Protein AF-A0A7C4FQ67-F1 (afdb_monomer_lite)

Structure (mmCIF, N/CA/C/O backbone):
data_AF-A0A7C4FQ67-F1
#
_entry.id   AF-A0A7C4FQ67-F1
#
loop_
_atom_site.group_PDB
_atom_site.id
_atom_site.type_symbol
_atom_site.label_atom_id
_atom_site.label_alt_id
_atom_site.label_comp_id
_atom_site.label_asym_id
_atom_site.label_entity_id
_atom_site.label_seq_id
_atom_site.pdbx_PDB_ins_code
_atom_site.Cartn_x
_atom_site.Cartn_y
_atom_site.Cartn_z
_atom_site.occupancy
_atom_site.B_iso_or_equiv
_atom_site.auth_seq_id
_atom_site.auth_comp_id
_atom_site.auth_asym_id
_atom_site.auth_atom_id
_atom_site.pdbx_PDB_model_num
ATOM 1 N N . MET A 1 1 ? 82.377 -38.956 -193.033 1.00 44.94 1 MET A N 1
ATOM 2 C CA . MET A 1 1 ? 81.274 -37.971 -193.013 1.00 44.94 1 MET A CA 1
ATOM 3 C C . MET A 1 1 ? 80.685 -37.871 -191.612 1.00 44.94 1 MET A C 1
ATOM 5 O O . MET A 1 1 ? 80.239 -38.882 -191.094 1.00 44.94 1 MET A O 1
ATOM 9 N N . SER A 1 2 ? 80.612 -36.741 -190.919 1.00 46.12 2 SER A N 1
ATOM 10 C CA . SER A 1 2 ? 81.275 -35.425 -190.996 1.00 46.12 2 SER A CA 1
ATOM 11 C C . SER A 1 2 ? 80.652 -34.632 -189.833 1.00 46.12 2 SER A C 1
ATOM 13 O O . SER A 1 2 ? 79.447 -34.400 -189.836 1.00 46.12 2 SER A O 1
ATOM 15 N N . MET A 1 3 ? 81.444 -34.315 -188.802 1.00 52.44 3 MET A N 1
ATOM 16 C CA . MET A 1 3 ? 81.126 -33.517 -187.593 1.00 52.44 3 MET A CA 1
ATOM 17 C C . MET A 1 3 ? 79.932 -33.903 -186.687 1.00 52.44 3 MET A C 1
ATOM 19 O O . MET A 1 3 ? 80.044 -33.723 -185.477 1.00 52.44 3 MET A O 1
ATOM 23 N N . LYS A 1 4 ? 78.845 -34.524 -187.166 1.00 60.25 4 LYS A N 1
ATOM 24 C CA . LYS A 1 4 ? 77.683 -34.896 -186.323 1.00 60.25 4 LYS A CA 1
ATOM 25 C C . LYS A 1 4 ? 77.998 -35.928 -185.222 1.00 60.25 4 LYS A C 1
ATOM 27 O O . LYS A 1 4 ? 77.275 -36.003 -184.237 1.00 60.25 4 LYS A O 1
ATOM 32 N N . LYS A 1 5 ? 79.097 -36.685 -185.349 1.00 57.50 5 LYS A N 1
ATOM 33 C CA . LYS A 1 5 ? 79.568 -37.629 -184.314 1.00 57.50 5 LYS A CA 1
ATOM 34 C C . LYS A 1 5 ? 80.323 -36.955 -183.155 1.00 57.50 5 LYS A C 1
ATOM 36 O O . LYS A 1 5 ? 80.340 -37.515 -182.067 1.00 57.50 5 LYS A O 1
ATOM 41 N N . ALA A 1 6 ? 80.897 -35.763 -183.348 1.00 59.69 6 ALA A N 1
ATOM 42 C CA . ALA A 1 6 ? 81.635 -35.062 -182.289 1.00 59.69 6 ALA A CA 1
ATOM 43 C C . ALA A 1 6 ? 80.704 -34.528 -181.185 1.00 59.69 6 ALA A C 1
ATOM 45 O O . ALA A 1 6 ? 81.005 -34.663 -180.004 1.00 59.69 6 ALA A O 1
ATOM 46 N N . VAL A 1 7 ? 79.535 -33.998 -181.562 1.00 64.75 7 VAL A N 1
ATOM 47 C CA . VAL A 1 7 ? 78.554 -33.432 -180.615 1.00 64.75 7 VAL A CA 1
ATOM 48 C C . VAL A 1 7 ? 78.002 -34.498 -179.657 1.00 64.75 7 VAL A C 1
ATOM 50 O O . VAL A 1 7 ? 77.835 -34.235 -178.471 1.00 64.75 7 VAL A O 1
ATOM 53 N N . ILE A 1 8 ? 77.786 -35.727 -180.138 1.00 64.38 8 ILE A N 1
ATOM 54 C CA . ILE A 1 8 ? 77.267 -36.834 -179.314 1.00 64.38 8 ILE A CA 1
ATOM 55 C C . ILE A 1 8 ? 78.325 -37.332 -178.313 1.00 64.38 8 ILE A C 1
ATOM 57 O O . ILE A 1 8 ? 77.994 -37.609 -177.163 1.00 64.38 8 ILE A O 1
ATOM 61 N N . VAL A 1 9 ? 79.606 -37.378 -178.703 1.00 66.94 9 VAL A N 1
ATOM 62 C CA . VAL A 1 9 ? 80.709 -37.740 -177.788 1.00 66.94 9 VAL A CA 1
ATOM 63 C C . VAL A 1 9 ? 80.877 -36.700 -176.671 1.00 66.94 9 VAL A C 1
ATOM 65 O O . VAL A 1 9 ? 81.091 -37.074 -175.520 1.00 66.94 9 VAL A O 1
ATOM 68 N N . ILE A 1 10 ? 80.702 -35.409 -176.977 1.00 65.44 10 ILE A N 1
ATOM 69 C CA . ILE A 1 10 ? 80.756 -34.324 -175.981 1.00 65.44 10 ILE A CA 1
ATOM 70 C C . ILE A 1 10 ? 79.616 -34.447 -174.952 1.00 65.44 10 ILE A C 1
ATOM 72 O O . ILE A 1 10 ? 79.850 -34.280 -173.757 1.00 65.44 10 ILE A O 1
ATOM 76 N N . ILE A 1 11 ? 78.401 -34.809 -175.382 1.00 67.94 11 ILE A N 1
ATOM 77 C CA . ILE A 1 11 ? 77.252 -34.995 -174.476 1.00 67.94 11 ILE A CA 1
ATOM 78 C C . ILE A 1 11 ? 77.419 -36.244 -173.590 1.00 67.94 11 ILE A C 1
ATOM 80 O O . ILE A 1 11 ? 77.058 -36.215 -172.416 1.00 67.94 11 ILE A O 1
ATOM 84 N N . ILE A 1 12 ? 78.025 -37.322 -174.098 1.00 65.12 12 ILE A N 1
ATOM 85 C CA . ILE A 1 12 ? 78.302 -38.525 -173.292 1.00 65.12 12 ILE A CA 1
ATOM 86 C C . ILE A 1 12 ? 79.408 -38.257 -172.254 1.00 65.12 12 ILE A C 1
ATOM 88 O O . ILE A 1 12 ? 79.276 -38.677 -171.103 1.00 65.12 12 ILE A O 1
ATOM 92 N N . LEU A 1 13 ? 80.448 -37.487 -172.602 1.00 65.38 13 LEU A N 1
ATOM 93 C CA . LEU A 1 13 ? 81.460 -37.034 -171.635 1.00 65.38 13 LEU A CA 1
ATOM 94 C C . LEU A 1 13 ? 80.860 -36.142 -170.533 1.00 65.38 13 LEU A C 1
ATOM 96 O O . LEU A 1 13 ? 81.233 -36.285 -169.368 1.00 65.38 13 LEU A O 1
ATOM 100 N N . ALA A 1 14 ? 79.884 -35.289 -170.865 1.00 65.19 14 ALA A N 1
ATOM 101 C CA . ALA A 1 14 ? 79.174 -34.471 -169.880 1.00 65.19 14 ALA A CA 1
ATOM 102 C C . ALA A 1 14 ? 78.379 -35.310 -168.856 1.00 65.19 14 ALA A C 1
ATOM 104 O O . ALA A 1 14 ? 78.294 -34.934 -167.688 1.00 65.19 14 ALA A O 1
ATOM 105 N N . ILE A 1 15 ? 77.842 -36.468 -169.256 1.00 66.25 15 ILE A N 1
ATOM 106 C CA . ILE A 1 15 ? 77.056 -37.345 -168.370 1.00 66.25 15 ILE A CA 1
ATOM 107 C C . ILE A 1 15 ? 77.960 -38.206 -167.467 1.00 66.25 15 ILE A C 1
ATOM 109 O O . ILE A 1 15 ? 77.641 -38.405 -166.295 1.00 66.25 15 ILE A O 1
ATOM 113 N N . VAL A 1 16 ? 79.125 -38.655 -167.952 1.00 64.81 16 VAL A N 1
ATOM 114 C CA . VAL A 1 16 ? 80.094 -39.407 -167.125 1.00 64.81 16 VAL A CA 1
ATOM 115 C C . VAL A 1 16 ? 80.781 -38.504 -166.088 1.00 64.81 16 VAL A C 1
ATOM 117 O O . VAL A 1 16 ? 80.985 -38.929 -164.949 1.00 64.81 16 VAL A O 1
ATOM 120 N N . GLY A 1 17 ? 81.057 -37.236 -166.421 1.00 58.22 17 GLY A N 1
ATOM 121 C CA . GLY A 1 17 ? 81.595 -36.258 -165.462 1.00 58.22 17 GLY A CA 1
ATOM 122 C C . GLY A 1 17 ? 80.673 -36.008 -164.259 1.00 58.22 17 GLY A C 1
ATOM 123 O O . GLY A 1 17 ? 81.141 -35.918 -163.122 1.00 58.22 17 GLY A O 1
ATOM 124 N N . ILE A 1 18 ? 79.354 -35.989 -164.485 1.00 65.50 18 ILE A N 1
ATOM 125 C CA . ILE A 1 18 ? 78.338 -35.824 -163.429 1.00 65.50 18 ILE A CA 1
ATOM 126 C C . ILE A 1 18 ? 78.305 -37.027 -162.468 1.00 65.50 18 ILE A C 1
ATOM 128 O O . ILE A 1 18 ? 77.992 -36.861 -161.288 1.00 65.50 18 ILE A O 1
ATOM 132 N N . PHE A 1 19 ? 78.672 -38.229 -162.926 1.00 57.81 19 PHE A N 1
ATOM 133 C CA . PHE A 1 19 ? 78.671 -39.425 -162.079 1.00 57.81 19 PHE A CA 1
ATOM 134 C C . PHE A 1 19 ? 79.883 -39.488 -161.132 1.00 57.81 19 PHE A C 1
ATOM 136 O O . PHE A 1 19 ? 79.740 -39.887 -159.978 1.00 57.81 19 PHE A O 1
ATOM 143 N N . ILE A 1 20 ? 81.057 -39.017 -161.572 1.00 55.62 20 ILE A N 1
ATOM 144 C CA . ILE A 1 20 ? 82.273 -38.963 -160.734 1.00 55.62 20 ILE A CA 1
ATOM 145 C C . ILE A 1 20 ? 82.151 -37.881 -159.643 1.00 55.62 20 ILE A C 1
ATOM 147 O O . ILE A 1 20 ? 82.569 -38.099 -158.504 1.00 55.62 20 ILE A O 1
ATOM 151 N N . TRP A 1 21 ? 81.490 -36.754 -159.936 1.00 51.38 21 TRP A N 1
ATOM 152 C CA . TRP A 1 21 ? 81.221 -35.705 -158.940 1.00 51.38 21 TRP A CA 1
ATOM 153 C C . TRP A 1 21 ? 80.338 -36.186 -157.771 1.00 51.38 21 TRP A C 1
ATOM 155 O O . TRP A 1 21 ? 80.467 -35.696 -156.651 1.00 51.38 21 TRP A O 1
ATOM 165 N N . ARG A 1 22 ? 79.481 -37.191 -157.999 1.00 53.44 22 ARG A N 1
ATOM 166 C CA . ARG A 1 22 ? 78.498 -37.702 -157.024 1.00 53.44 22 ARG A CA 1
ATOM 167 C C . ARG A 1 22 ? 79.054 -38.688 -155.985 1.00 53.44 22 ARG A C 1
ATOM 169 O O . ARG A 1 22 ? 78.303 -39.063 -155.090 1.00 53.44 22 ARG A O 1
ATOM 176 N N . VAL A 1 23 ? 80.323 -39.103 -156.089 1.00 53.66 23 VAL A N 1
ATOM 177 C CA . VAL A 1 23 ? 80.948 -40.107 -155.192 1.00 53.66 23 VAL A CA 1
ATOM 178 C C . VAL A 1 23 ? 82.283 -39.626 -154.583 1.00 53.66 23 VAL A C 1
ATOM 180 O O . VAL A 1 23 ? 82.747 -40.192 -153.598 1.00 53.66 23 VAL A O 1
ATOM 183 N N . GLY A 1 24 ? 82.894 -38.561 -155.124 1.00 38.19 24 GLY A N 1
ATOM 184 C CA . GLY A 1 24 ? 84.236 -38.088 -154.738 1.00 38.19 24 GLY A CA 1
ATOM 185 C C . GLY A 1 24 ? 84.321 -36.879 -153.793 1.00 38.19 24 GLY A C 1
ATOM 186 O O . GLY A 1 24 ? 85.431 -36.449 -153.500 1.00 38.19 24 GLY A O 1
ATOM 187 N N . VAL A 1 25 ? 83.198 -36.315 -153.331 1.00 49.12 25 VAL A N 1
ATOM 188 C CA . VAL A 1 25 ? 83.167 -35.234 -152.320 1.00 49.12 25 VAL A CA 1
ATOM 189 C C . VAL A 1 25 ? 82.903 -35.885 -150.955 1.00 49.12 25 VAL A C 1
ATOM 191 O O . VAL A 1 25 ? 81.758 -36.145 -150.602 1.00 49.12 25 VAL A O 1
ATOM 194 N N . ALA A 1 26 ? 83.914 -36.392 -150.244 1.00 46.00 26 ALA A N 1
ATOM 195 C CA . ALA A 1 26 ? 84.976 -35.643 -149.557 1.00 46.00 26 ALA A CA 1
ATOM 196 C C . ALA A 1 26 ? 84.385 -34.585 -148.597 1.00 46.00 26 ALA A C 1
ATOM 198 O O . ALA A 1 26 ? 83.824 -33.595 -149.044 1.00 46.00 26 ALA A O 1
ATOM 199 N N . VAL A 1 27 ? 84.456 -34.698 -147.265 1.00 42.09 27 VAL A N 1
ATOM 200 C CA . VAL A 1 27 ? 85.458 -35.387 -146.428 1.00 42.09 27 VAL A CA 1
ATOM 201 C C . VAL A 1 27 ? 86.872 -35.081 -146.923 1.00 42.09 27 VAL A C 1
ATOM 203 O O . VAL A 1 27 ? 87.437 -35.847 -147.696 1.00 42.09 27 VAL A O 1
ATOM 206 N N . LYS A 1 28 ? 87.440 -33.982 -146.398 1.00 37.06 28 LYS A N 1
ATOM 207 C CA . LYS A 1 28 ? 88.846 -33.539 -146.534 1.00 37.06 28 LYS A CA 1
ATOM 208 C C . LYS A 1 28 ? 89.151 -32.517 -147.645 1.00 37.06 28 LYS A C 1
ATOM 210 O O . LYS A 1 28 ? 89.976 -32.762 -148.518 1.00 37.06 28 LYS A O 1
ATOM 215 N N . SER A 1 29 ? 88.643 -31.296 -147.475 1.00 31.12 29 SER A N 1
ATOM 216 C CA . SER A 1 29 ? 89.447 -30.091 -147.731 1.00 31.12 29 SER A CA 1
ATOM 217 C C . SER A 1 29 ? 90.139 -29.676 -146.422 1.00 31.12 29 SER A C 1
ATOM 219 O O . SER A 1 29 ? 89.526 -29.061 -145.551 1.00 31.12 29 SER A O 1
ATOM 221 N N . ARG A 1 30 ? 91.405 -30.074 -146.257 1.00 34.09 30 ARG A N 1
ATOM 222 C CA . ARG A 1 30 ? 92.310 -29.645 -145.174 1.00 34.09 30 ARG A CA 1
ATOM 223 C C . ARG A 1 30 ? 93.427 -28.823 -145.817 1.00 34.09 30 ARG A C 1
ATOM 225 O O . ARG A 1 30 ? 93.897 -29.264 -146.863 1.00 34.09 30 ARG A O 1
ATOM 232 N N . ALA A 1 31 ? 93.881 -27.762 -145.138 1.00 30.95 31 ALA A N 1
ATOM 233 C CA . ALA A 1 31 ? 94.985 -26.869 -145.535 1.00 30.95 31 ALA A CA 1
ATOM 234 C C . ALA A 1 31 ? 94.684 -25.991 -146.779 1.00 30.95 31 ALA A C 1
ATOM 236 O O . ALA A 1 31 ? 93.987 -26.436 -147.683 1.00 30.95 31 ALA A O 1
ATOM 237 N N . GLU A 1 32 ? 95.168 -24.752 -146.943 1.00 30.09 32 GLU A N 1
ATOM 238 C CA . GLU A 1 32 ? 95.788 -23.725 -146.066 1.00 30.09 32 GLU A CA 1
ATOM 239 C C . GLU A 1 32 ? 95.844 -22.406 -146.893 1.00 30.09 32 GLU A C 1
ATOM 241 O O . GLU A 1 32 ? 95.701 -22.469 -148.112 1.00 30.09 32 GLU A O 1
ATOM 246 N N . ALA A 1 33 ? 96.012 -21.174 -146.393 1.00 30.16 33 ALA A N 1
ATOM 247 C CA . ALA A 1 33 ? 96.208 -20.576 -145.059 1.00 30.16 33 ALA A CA 1
ATOM 248 C C . ALA A 1 33 ? 95.632 -19.121 -145.102 1.00 30.16 33 ALA A C 1
ATOM 250 O O . ALA A 1 33 ? 95.275 -18.652 -146.178 1.00 30.16 33 ALA A O 1
ATOM 251 N N . GLY A 1 34 ? 95.533 -18.309 -144.040 1.00 27.58 34 GLY A N 1
ATOM 252 C CA . GLY A 1 34 ? 95.907 -18.456 -142.627 1.00 27.58 34 GLY A CA 1
ATOM 253 C C . GLY A 1 34 ? 95.876 -17.098 -141.891 1.00 27.58 34 GLY A C 1
ATOM 254 O O . GLY A 1 34 ? 95.376 -16.119 -142.441 1.00 27.58 34 GLY A O 1
ATOM 255 N N . LYS A 1 35 ? 96.504 -17.052 -140.700 1.00 32.00 35 LYS A N 1
ATOM 256 C CA . LYS A 1 35 ? 96.543 -15.964 -139.685 1.00 32.00 35 LYS A CA 1
ATOM 257 C C . LYS A 1 35 ? 95.290 -15.927 -138.783 1.00 32.00 35 LYS A C 1
ATOM 259 O O . LYS A 1 35 ? 94.249 -15.447 -139.206 1.00 32.00 35 LYS A O 1
ATOM 264 N N . THR A 1 36 ? 95.293 -16.630 -137.639 1.00 28.53 36 THR A N 1
ATOM 265 C CA . THR A 1 36 ? 95.899 -16.232 -136.330 1.00 28.53 36 THR A CA 1
ATOM 266 C C . THR A 1 36 ? 95.090 -15.073 -135.722 1.00 28.53 36 THR A C 1
ATOM 268 O O . THR A 1 36 ? 94.993 -14.029 -136.355 1.00 28.53 36 THR A O 1
ATOM 271 N N . THR A 1 37 ? 94.396 -15.242 -134.587 1.00 35.53 37 THR A N 1
ATOM 272 C CA . THR A 1 37 ? 94.984 -15.482 -133.247 1.00 35.53 37 THR A CA 1
ATOM 273 C C . THR A 1 37 ? 94.157 -16.414 -132.336 1.00 35.53 37 THR A C 1
ATOM 275 O O . THR A 1 37 ? 92.948 -16.258 -132.229 1.00 35.53 37 THR A O 1
ATOM 278 N N . GLU A 1 38 ? 94.869 -17.347 -131.692 1.00 42.78 38 GLU A N 1
ATOM 279 C CA . GLU A 1 38 ? 94.597 -18.135 -130.465 1.00 42.78 38 GLU A CA 1
ATOM 280 C C . GLU A 1 38 ? 93.154 -18.320 -129.940 1.00 42.78 38 GLU A C 1
ATOM 282 O O . GLU A 1 38 ? 92.577 -17.446 -129.295 1.00 42.78 38 GLU A O 1
ATOM 287 N N . GLU A 1 39 ? 92.659 -19.561 -130.034 1.00 44.19 39 GLU A N 1
ATOM 288 C CA . GLU A 1 39 ? 91.708 -20.106 -129.057 1.00 44.19 39 GLU A CA 1
ATOM 289 C C . GLU A 1 39 ? 92.454 -20.403 -127.746 1.00 44.19 39 GLU A C 1
ATOM 291 O O . GLU A 1 39 ? 93.332 -21.267 -127.696 1.00 44.19 39 GLU A O 1
ATOM 296 N N . ALA A 1 40 ? 92.116 -19.686 -126.674 1.00 40.69 40 ALA A N 1
ATOM 297 C CA . ALA A 1 40 ? 92.704 -19.923 -125.362 1.00 40.69 40 ALA A CA 1
ATOM 298 C C . ALA A 1 40 ? 92.145 -21.209 -124.729 1.00 40.69 40 ALA A C 1
ATOM 300 O O . ALA A 1 40 ? 90.936 -21.346 -124.530 1.00 40.69 40 ALA A O 1
ATOM 301 N N . LEU A 1 41 ? 93.040 -22.116 -124.324 1.00 52.47 41 LEU A N 1
ATOM 302 C CA . LEU A 1 41 ? 92.719 -23.140 -123.331 1.00 52.47 41 LEU A CA 1
ATOM 303 C C . LEU A 1 41 ? 92.264 -22.426 -122.053 1.00 52.47 41 LEU A C 1
ATOM 305 O O . LEU A 1 41 ? 93.069 -21.754 -121.407 1.00 52.47 41 LEU A O 1
ATOM 309 N N . ILE A 1 42 ? 90.990 -22.565 -121.681 1.00 54.62 42 ILE A N 1
ATOM 310 C CA . ILE A 1 42 ? 90.508 -22.047 -120.399 1.00 54.62 42 ILE A CA 1
ATOM 311 C C . ILE A 1 42 ? 91.121 -22.927 -119.308 1.00 54.62 42 ILE A C 1
ATOM 313 O O . ILE A 1 42 ? 90.666 -24.046 -119.071 1.00 54.62 42 ILE A O 1
ATOM 317 N N . ALA A 1 43 ? 92.190 -22.433 -118.685 1.00 55.50 43 ALA A N 1
ATOM 318 C CA . ALA A 1 43 ? 92.798 -23.073 -117.532 1.00 55.50 43 ALA A CA 1
ATOM 319 C C . ALA A 1 43 ? 91.762 -23.140 -116.404 1.00 55.50 43 ALA A C 1
ATOM 321 O O . ALA A 1 43 ? 91.218 -22.118 -115.986 1.00 55.50 43 ALA A O 1
ATOM 322 N N . VAL A 1 44 ? 91.469 -24.354 -115.942 1.00 63.88 44 VAL A N 1
ATOM 323 C CA . VAL A 1 44 ? 90.553 -24.589 -114.827 1.00 63.88 44 VAL A CA 1
ATOM 324 C C . VAL A 1 44 ? 91.410 -24.882 -113.605 1.00 63.88 44 VAL A C 1
ATOM 326 O O . VAL A 1 44 ? 92.039 -25.940 -113.544 1.00 63.88 44 VAL A O 1
ATOM 329 N N . ASP A 1 45 ? 91.462 -23.946 -112.657 1.00 59.72 45 ASP A N 1
ATOM 330 C CA . ASP A 1 45 ? 92.127 -24.182 -111.376 1.00 59.72 45 ASP A CA 1
ATOM 331 C C . ASP A 1 45 ? 91.421 -25.332 -110.647 1.00 59.72 45 ASP A C 1
ATOM 333 O O . ASP A 1 45 ? 90.245 -25.248 -110.285 1.00 59.72 45 ASP A O 1
ATOM 337 N N . VAL A 1 46 ? 92.148 -26.434 -110.465 1.00 71.94 46 VAL A N 1
ATOM 338 C CA . VAL A 1 46 ? 91.686 -27.621 -109.744 1.00 71.94 46 VAL A CA 1
ATOM 339 C C . VAL A 1 46 ? 92.368 -27.683 -108.386 1.00 71.94 46 VAL A C 1
ATOM 341 O O . VAL A 1 46 ? 93.561 -27.957 -108.280 1.00 71.94 46 VAL A O 1
ATOM 344 N N . GLU A 1 47 ? 91.594 -27.450 -107.329 1.00 75.56 47 GLU A N 1
ATOM 345 C CA . GLU A 1 47 ? 92.083 -27.497 -105.953 1.00 75.56 47 GLU A CA 1
ATOM 346 C C . GLU A 1 47 ? 91.646 -28.802 -105.266 1.00 75.56 47 GLU A C 1
ATOM 348 O O . GLU A 1 47 ? 90.471 -29.177 -105.266 1.00 75.56 47 GLU A O 1
ATOM 353 N N . THR A 1 48 ? 92.602 -29.541 -104.698 1.00 74.12 48 THR A N 1
ATOM 354 C CA . THR A 1 48 ? 92.344 -30.859 -104.105 1.00 74.12 48 THR A CA 1
ATOM 355 C C . THR A 1 48 ? 91.654 -30.719 -102.749 1.00 74.12 48 THR A C 1
ATOM 357 O O . THR A 1 48 ? 92.264 -30.278 -101.772 1.00 74.12 48 THR A O 1
ATOM 360 N N . ALA A 1 49 ? 90.385 -31.128 -102.671 1.00 77.12 49 ALA A N 1
ATOM 361 C CA . ALA A 1 49 ? 89.580 -31.024 -101.456 1.00 77.12 49 ALA A CA 1
ATOM 362 C C . ALA A 1 49 ? 90.236 -31.731 -100.253 1.00 77.12 49 ALA A C 1
ATOM 364 O O . ALA A 1 49 ? 90.572 -32.916 -100.307 1.00 77.12 49 ALA A O 1
ATOM 365 N N . LYS A 1 50 ? 90.381 -31.003 -99.140 1.00 76.94 50 LYS A N 1
ATOM 366 C CA . LYS A 1 50 ? 90.877 -31.528 -97.860 1.00 76.94 50 LYS A CA 1
ATOM 367 C C . LYS A 1 50 ? 89.703 -31.805 -96.927 1.00 76.94 50 LYS A C 1
ATOM 369 O O . LYS A 1 50 ? 88.813 -30.971 -96.789 1.00 76.94 50 LYS A O 1
ATOM 374 N N . LEU A 1 51 ? 89.725 -32.955 -96.253 1.00 76.31 51 LEU A N 1
ATOM 375 C CA . LEU A 1 51 ? 88.769 -33.266 -95.188 1.00 76.31 51 LEU A CA 1
ATOM 376 C C . LEU A 1 51 ? 88.964 -32.286 -94.023 1.00 76.31 51 LEU A C 1
ATOM 378 O O . LEU A 1 51 ? 89.989 -32.315 -93.346 1.00 76.31 51 LEU A O 1
ATOM 382 N N . GLY A 1 52 ? 87.970 -31.430 -93.800 1.00 77.25 52 GLY A N 1
ATOM 383 C CA . GLY A 1 52 ? 87.876 -30.530 -92.655 1.00 77.25 52 GLY A CA 1
ATOM 384 C C . GLY A 1 52 ? 86.485 -30.616 -92.034 1.00 77.25 52 GLY A C 1
ATOM 385 O O . GLY A 1 52 ? 85.497 -30.813 -92.741 1.00 77.25 52 GLY A O 1
ATOM 386 N N . THR A 1 53 ? 86.400 -30.496 -90.711 1.00 71.88 53 THR A N 1
ATOM 387 C CA . THR A 1 53 ? 85.122 -30.564 -89.992 1.00 71.88 53 THR A CA 1
ATOM 388 C C . THR A 1 53 ? 84.284 -29.322 -90.281 1.00 71.88 53 THR A C 1
ATOM 390 O O . THR A 1 53 ? 84.655 -28.213 -89.901 1.00 71.88 53 THR A O 1
ATOM 393 N N . ILE A 1 54 ? 83.135 -29.511 -90.930 1.00 74.62 54 ILE A N 1
ATOM 394 C CA . ILE A 1 54 ? 82.174 -28.441 -91.209 1.00 74.62 54 ILE A CA 1
ATOM 395 C C . ILE A 1 54 ? 81.268 -28.270 -89.983 1.00 74.62 54 ILE A C 1
ATOM 397 O O . ILE A 1 54 ? 80.363 -29.072 -89.751 1.00 74.62 54 ILE A O 1
ATOM 401 N N . GLU A 1 55 ? 81.496 -27.222 -89.189 1.00 68.62 55 GLU A N 1
ATOM 402 C CA . GLU A 1 55 ? 80.568 -26.835 -88.120 1.00 68.62 55 GLU A CA 1
ATOM 403 C C . GLU A 1 55 ? 79.333 -26.132 -88.702 1.00 68.62 55 GLU A C 1
ATOM 405 O O . GLU A 1 55 ? 79.349 -24.931 -88.977 1.00 68.62 55 GLU A O 1
ATOM 410 N N . ASN A 1 56 ? 78.227 -26.868 -88.835 1.00 67.44 56 ASN A N 1
ATOM 411 C CA . ASN A 1 56 ? 76.920 -26.294 -89.162 1.00 67.44 56 ASN A CA 1
ATOM 412 C C . ASN A 1 56 ? 76.369 -25.478 -87.979 1.00 67.44 56 ASN A C 1
ATOM 414 O O . ASN A 1 56 ? 75.590 -25.972 -87.163 1.00 67.44 56 ASN A O 1
ATOM 418 N N . LYS A 1 57 ? 76.755 -24.202 -87.898 1.00 74.00 57 LYS A N 1
ATOM 419 C CA . LYS A 1 57 ? 76.161 -23.228 -86.974 1.00 74.00 57 LYS A CA 1
ATOM 420 C C . LYS A 1 57 ? 74.836 -22.725 -87.539 1.00 74.00 57 LYS A C 1
ATOM 422 O O . LYS A 1 57 ? 74.809 -21.830 -88.379 1.00 74.00 57 LYS A O 1
ATOM 427 N N . LEU A 1 58 ? 73.731 -23.307 -87.071 1.00 75.38 58 LEU A N 1
ATOM 428 C CA . LEU A 1 58 ? 72.392 -22.799 -87.360 1.00 75.38 58 LEU A CA 1
ATOM 429 C C . LEU A 1 58 ? 72.127 -21.553 -86.505 1.00 75.38 58 LEU A C 1
ATOM 431 O O . LEU A 1 58 ? 71.794 -21.650 -85.325 1.00 75.38 58 LEU A O 1
ATOM 435 N N . SER A 1 59 ? 72.268 -20.379 -87.115 1.00 77.00 59 SER A N 1
ATOM 436 C CA . SER A 1 59 ? 71.817 -19.117 -86.530 1.00 77.00 59 SER A CA 1
ATOM 437 C C . SER A 1 59 ? 70.302 -18.994 -86.679 1.00 77.00 59 SER A C 1
ATOM 439 O O . SER A 1 59 ? 69.797 -18.826 -87.788 1.00 77.00 59 SER A O 1
ATOM 441 N N . PHE A 1 60 ? 69.579 -19.044 -85.562 1.00 79.56 60 PHE A N 1
ATOM 442 C CA . PHE A 1 60 ? 68.145 -18.760 -85.519 1.00 79.56 60 PHE A CA 1
ATOM 443 C C . PHE A 1 60 ? 67.906 -17.320 -85.067 1.00 79.56 60 PHE A C 1
ATOM 445 O O . PHE A 1 60 ? 68.508 -16.859 -84.098 1.00 79.56 60 PHE A O 1
ATOM 452 N N . VAL A 1 61 ? 66.993 -16.621 -85.742 1.00 83.50 61 VAL A N 1
ATOM 453 C CA . VAL A 1 61 ? 66.461 -15.338 -85.270 1.00 83.50 61 VAL A CA 1
ATOM 454 C C . VAL A 1 61 ? 65.227 -15.636 -84.423 1.00 83.50 61 VAL A C 1
ATOM 456 O O . VAL A 1 61 ? 64.293 -16.277 -84.899 1.00 83.50 61 VAL A O 1
ATOM 459 N N . GLY A 1 62 ? 65.233 -15.188 -83.170 1.00 82.44 62 GLY A N 1
ATOM 460 C CA . GLY A 1 62 ? 64.124 -15.348 -82.233 1.00 82.44 62 GLY A CA 1
ATOM 461 C C . GLY A 1 62 ? 63.772 -14.019 -81.576 1.00 82.44 62 GLY A C 1
ATOM 462 O O . GLY A 1 62 ? 64.655 -13.209 -81.298 1.00 82.44 62 GLY A O 1
ATOM 463 N N . ASN A 1 63 ? 62.483 -13.806 -81.321 1.00 85.12 63 ASN A N 1
ATOM 464 C CA . ASN A 1 63 ? 61.986 -12.619 -80.632 1.00 85.12 63 ASN A CA 1
ATOM 465 C C . ASN A 1 63 ? 61.810 -12.926 -79.141 1.00 85.12 63 ASN A C 1
ATOM 467 O O . ASN A 1 63 ? 61.224 -13.948 -78.787 1.00 85.12 63 ASN A O 1
ATOM 471 N N . ILE A 1 64 ? 62.286 -12.032 -78.275 1.00 84.31 64 ILE A N 1
ATOM 472 C CA . ILE A 1 64 ? 62.023 -12.099 -76.834 1.00 84.31 64 ILE A CA 1
ATOM 473 C C . ILE A 1 64 ? 60.661 -11.449 -76.573 1.00 84.31 64 ILE A C 1
ATOM 475 O O . ILE A 1 64 ? 60.403 -10.341 -77.042 1.00 84.31 64 ILE A O 1
ATOM 479 N N . VAL A 1 65 ? 59.803 -12.134 -75.820 1.00 83.38 65 VAL A N 1
ATOM 480 C CA . VAL A 1 65 ? 58.489 -11.645 -75.376 1.00 83.38 65 VAL A CA 1
ATOM 481 C C . VAL A 1 65 ? 58.410 -11.683 -73.850 1.00 83.38 65 VAL A C 1
ATOM 483 O O . VAL A 1 65 ? 59.159 -12.419 -73.207 1.00 83.38 65 VAL A O 1
ATOM 486 N N . ALA A 1 66 ? 57.529 -10.873 -73.262 1.00 87.19 66 ALA A N 1
ATOM 487 C CA . ALA A 1 66 ? 57.286 -10.900 -71.824 1.00 87.19 66 ALA A CA 1
ATOM 488 C C . ALA A 1 66 ? 56.603 -12.216 -71.407 1.00 87.19 66 ALA A C 1
ATOM 490 O O . ALA A 1 66 ? 55.713 -12.697 -72.104 1.00 87.19 66 ALA A O 1
ATOM 491 N N . ASP A 1 67 ? 56.992 -12.760 -70.251 1.00 88.81 67 ASP A N 1
ATOM 492 C CA . ASP A 1 67 ? 56.398 -13.975 -69.663 1.00 88.81 67 ASP A CA 1
ATOM 493 C C . ASP A 1 67 ? 54.905 -13.781 -69.327 1.00 88.81 67 ASP A C 1
ATOM 495 O O . ASP A 1 67 ? 54.074 -14.657 -69.558 1.00 88.81 67 ASP A O 1
ATOM 499 N N . ALA A 1 68 ? 54.545 -12.580 -68.864 1.00 83.25 68 ALA A N 1
ATOM 500 C CA . ALA A 1 68 ? 53.166 -12.125 -68.752 1.00 83.25 68 ALA A CA 1
ATOM 501 C C . ALA A 1 68 ? 53.076 -10.604 -68.935 1.00 83.25 68 ALA A C 1
ATOM 503 O O . ALA A 1 68 ? 53.868 -9.850 -68.366 1.00 83.25 68 ALA A O 1
ATOM 504 N N . GLU A 1 69 ? 52.061 -10.149 -69.668 1.00 85.38 69 GLU A N 1
ATOM 505 C CA . GLU A 1 69 ? 51.688 -8.738 -69.787 1.00 85.38 69 GLU A CA 1
ATOM 506 C C . GLU A 1 69 ? 50.272 -8.546 -69.228 1.00 85.38 69 GLU A C 1
ATOM 508 O O . GLU A 1 69 ? 49.350 -9.285 -69.575 1.00 85.38 69 GLU A O 1
ATOM 513 N N . VAL A 1 70 ? 50.092 -7.580 -68.320 1.00 85.62 70 VAL A N 1
ATOM 514 C CA . VAL A 1 70 ? 48.805 -7.323 -67.655 1.00 85.62 70 VAL A CA 1
ATOM 515 C C . VAL A 1 70 ? 48.533 -5.825 -67.602 1.00 85.62 70 VAL A C 1
ATOM 517 O O . VAL A 1 70 ? 49.211 -5.079 -66.896 1.00 85.62 70 VAL A O 1
ATOM 520 N N . THR A 1 71 ? 47.488 -5.383 -68.298 1.00 88.88 71 THR A N 1
ATOM 521 C CA . THR A 1 71 ? 47.009 -4.000 -68.218 1.00 88.88 71 THR A CA 1
ATOM 522 C C . THR A 1 71 ? 46.241 -3.778 -66.912 1.00 88.88 71 THR A C 1
ATOM 524 O O . THR A 1 71 ? 45.251 -4.456 -66.630 1.00 88.88 71 THR A O 1
ATOM 527 N N . VAL A 1 72 ? 46.686 -2.819 -66.097 1.00 88.06 72 VAL A N 1
ATOM 528 C CA . VAL A 1 72 ? 46.050 -2.489 -64.812 1.00 88.06 72 VAL A CA 1
ATOM 529 C C . VAL A 1 72 ? 45.006 -1.392 -65.011 1.00 88.06 72 VAL A C 1
ATOM 531 O O . VAL A 1 72 ? 45.344 -0.265 -65.366 1.00 88.06 72 VAL A O 1
ATOM 534 N N . PHE A 1 73 ? 43.743 -1.701 -64.717 1.00 86.56 73 PHE A N 1
ATOM 535 C CA . PHE A 1 73 ? 42.632 -0.746 -64.774 1.00 86.56 73 PHE A CA 1
ATOM 536 C C . PHE A 1 73 ? 42.148 -0.351 -63.368 1.00 86.56 73 PHE A C 1
ATOM 538 O O . PHE A 1 73 ? 42.120 -1.196 -62.465 1.00 86.56 73 PHE A O 1
ATOM 545 N N . PRO A 1 74 ? 41.726 0.910 -63.151 1.00 89.50 74 PRO A N 1
ATOM 546 C CA . PRO A 1 74 ? 41.078 1.305 -61.907 1.00 89.50 74 PRO A CA 1
ATOM 547 C C . PRO A 1 74 ? 39.698 0.638 -61.793 1.00 89.50 74 PRO A C 1
ATOM 549 O O . PRO A 1 74 ? 38.930 0.602 -62.751 1.00 89.50 74 PRO A O 1
ATOM 552 N N . LYS A 1 75 ? 39.358 0.128 -60.601 1.00 87.81 75 LYS A N 1
ATOM 553 C CA . LYS A 1 75 ? 38.056 -0.528 -60.347 1.00 87.81 75 LYS A CA 1
ATOM 554 C C . LYS A 1 75 ? 36.872 0.445 -60.297 1.00 87.81 75 LYS A C 1
ATOM 556 O O . LYS A 1 75 ? 35.726 0.013 -60.359 1.00 87.81 75 LYS A O 1
ATOM 561 N N . THR A 1 76 ? 37.147 1.736 -60.151 1.00 87.06 76 THR A N 1
ATOM 562 C CA . THR A 1 76 ? 36.168 2.823 -60.111 1.00 87.06 76 THR A CA 1
ATOM 563 C C . THR A 1 76 ? 36.635 3.939 -61.036 1.00 87.06 76 THR A C 1
ATOM 565 O O . THR A 1 76 ? 37.829 4.229 -61.115 1.00 87.06 76 THR A O 1
ATOM 568 N N . MET A 1 77 ? 35.704 4.577 -61.745 1.00 81.56 77 MET A N 1
ATOM 569 C CA . MET A 1 77 ? 36.032 5.744 -62.566 1.00 81.56 77 MET A CA 1
ATOM 570 C C . MET A 1 77 ? 36.313 6.946 -61.656 1.00 81.56 77 MET A C 1
ATOM 572 O O . MET A 1 77 ? 35.586 7.176 -60.692 1.00 81.56 77 MET A O 1
ATOM 576 N N . GLY A 1 78 ? 37.365 7.707 -61.952 1.00 85.06 78 GLY A N 1
ATOM 577 C CA . GLY A 1 78 ? 37.771 8.863 -61.157 1.00 85.06 78 GLY A CA 1
ATOM 578 C C . GLY A 1 78 ? 38.988 9.569 -61.749 1.00 85.06 78 GLY A C 1
ATOM 579 O O . GLY A 1 78 ? 39.675 9.026 -62.615 1.00 85.06 78 GLY A O 1
ATOM 580 N N . ARG A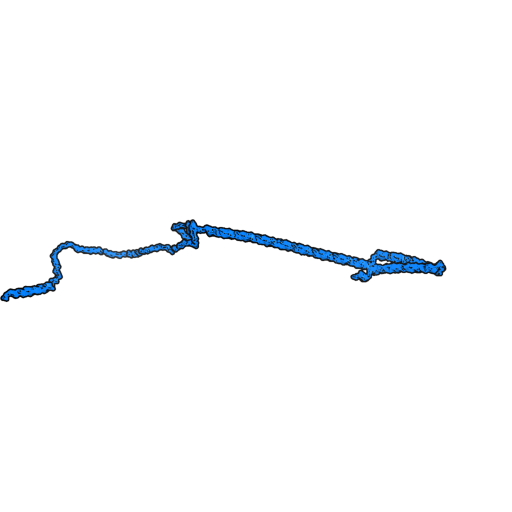 1 79 ? 39.259 10.791 -61.283 1.00 87.75 79 ARG A N 1
ATOM 581 C CA . ARG A 1 79 ? 40.470 11.541 -61.642 1.00 87.75 79 ARG A CA 1
ATOM 582 C C . ARG A 1 79 ? 41.662 10.997 -60.852 1.00 87.75 79 ARG A C 1
ATOM 584 O O . ARG A 1 79 ? 41.524 10.715 -59.665 1.00 87.75 79 ARG A O 1
ATOM 591 N N . ILE A 1 80 ? 42.833 10.887 -61.478 1.00 89.44 80 ILE A N 1
ATOM 592 C CA . ILE A 1 80 ? 44.087 10.622 -60.759 1.00 89.44 80 ILE A CA 1
ATOM 593 C C . ILE A 1 80 ? 44.479 11.896 -60.001 1.00 89.44 80 ILE A C 1
ATOM 595 O O . ILE A 1 80 ? 44.748 12.921 -60.620 1.00 89.44 80 ILE A O 1
ATOM 599 N N . GLU A 1 81 ? 44.516 11.824 -58.671 1.00 90.31 81 GLU A N 1
ATOM 600 C CA . GLU A 1 81 ? 45.036 12.892 -57.809 1.00 90.31 81 GLU A CA 1
ATOM 601 C C . GLU A 1 81 ? 46.567 12.936 -57.896 1.00 90.31 81 GLU A C 1
ATOM 603 O O . GLU A 1 81 ? 47.167 14.002 -58.040 1.00 90.31 81 GLU A O 1
ATOM 608 N N . LYS A 1 82 ? 47.216 11.764 -57.816 1.00 91.69 82 LYS A N 1
ATOM 609 C CA . LYS A 1 82 ? 48.678 11.663 -57.828 1.00 91.69 82 LYS A CA 1
ATOM 610 C C . LYS A 1 82 ? 49.179 10.332 -58.382 1.00 91.69 82 LYS A C 1
ATOM 612 O O . LYS A 1 82 ? 48.774 9.260 -57.929 1.00 91.69 82 LYS A O 1
ATOM 617 N N . MET A 1 83 ? 50.132 10.415 -59.307 1.00 91.19 83 MET A N 1
ATOM 618 C CA . MET A 1 83 ? 50.956 9.292 -59.759 1.00 91.19 83 MET A CA 1
ATOM 619 C C . MET A 1 83 ? 52.095 9.070 -58.747 1.00 91.19 83 MET A C 1
ATOM 621 O O . MET A 1 83 ? 52.786 10.026 -58.389 1.00 91.19 83 MET A O 1
ATOM 625 N N . MET A 1 84 ? 52.281 7.843 -58.250 1.00 90.00 84 MET A N 1
ATOM 626 C CA . MET A 1 84 ? 53.311 7.512 -57.246 1.00 90.00 84 MET A CA 1
ATOM 627 C C . MET A 1 84 ? 54.531 6.783 -57.830 1.00 90.00 84 MET A C 1
ATOM 629 O O . MET A 1 84 ? 55.554 6.682 -57.158 1.00 90.00 84 MET A O 1
ATOM 633 N N . VAL A 1 85 ? 54.447 6.324 -59.080 1.00 91.00 85 VAL A N 1
ATOM 634 C CA . VAL A 1 85 ? 55.524 5.637 -59.813 1.00 91.00 85 VAL A CA 1
ATOM 635 C C . VAL A 1 85 ? 55.859 6.370 -61.115 1.00 91.00 85 VAL A C 1
ATOM 637 O O . VAL A 1 85 ? 55.058 7.165 -61.605 1.00 91.00 85 VAL A O 1
ATOM 640 N N . LYS A 1 86 ? 57.048 6.112 -61.670 1.00 89.62 86 LYS A N 1
ATOM 641 C CA . LYS A 1 86 ? 57.502 6.633 -62.972 1.00 89.62 86 LYS A CA 1
ATOM 642 C C . LYS A 1 86 ? 57.661 5.493 -63.977 1.00 89.62 86 LYS A C 1
ATOM 644 O O . LYS A 1 86 ? 57.849 4.345 -63.576 1.00 89.62 86 LYS A O 1
ATOM 649 N N . GLU A 1 87 ? 57.646 5.804 -65.265 1.00 89.81 87 GLU A N 1
ATOM 650 C CA . GLU A 1 87 ? 57.954 4.838 -66.327 1.00 89.81 87 GLU A CA 1
ATOM 651 C C . GLU A 1 87 ? 59.322 4.168 -66.087 1.00 89.81 87 GLU A C 1
ATOM 653 O O . GLU A 1 87 ? 60.257 4.801 -65.595 1.00 89.81 87 GLU A O 1
ATOM 658 N N . GLY A 1 88 ? 59.411 2.860 -66.345 1.00 87.69 88 GLY A N 1
ATOM 659 C CA . GLY A 1 88 ? 60.597 2.045 -66.043 1.00 87.69 88 GLY A CA 1
ATOM 660 C C . GLY A 1 88 ? 60.825 1.705 -64.559 1.00 87.69 88 GLY A C 1
ATOM 661 O O . GLY A 1 88 ? 61.790 1.011 -64.247 1.00 87.69 88 GLY A O 1
ATOM 662 N N . SER A 1 89 ? 59.967 2.148 -63.629 1.00 89.75 89 SER A N 1
ATOM 663 C CA . SER A 1 89 ? 60.088 1.770 -62.208 1.00 89.75 89 SER A CA 1
ATOM 664 C C . SER A 1 89 ? 59.731 0.298 -61.995 1.00 89.75 89 SER A C 1
ATOM 666 O O . SER A 1 89 ? 58.644 -0.135 -62.374 1.00 89.75 89 SER A O 1
ATOM 668 N N . ASN A 1 90 ? 60.597 -0.453 -61.311 1.00 89.00 90 ASN A N 1
ATOM 669 C CA . ASN A 1 90 ? 60.261 -1.800 -60.852 1.00 89.00 90 ASN A CA 1
ATOM 670 C C . ASN A 1 90 ? 59.228 -1.729 -59.710 1.00 89.00 90 ASN A C 1
ATOM 672 O O . ASN A 1 90 ? 59.407 -0.957 -58.765 1.00 89.00 90 ASN A O 1
ATOM 676 N N . VAL A 1 91 ? 58.154 -2.518 -59.790 1.00 90.25 91 VAL A N 1
ATOM 677 C CA . VAL A 1 91 ? 57.027 -2.485 -58.840 1.00 90.25 91 VAL A CA 1
ATOM 678 C C . VAL A 1 91 ? 56.624 -3.890 -58.403 1.00 90.25 91 VAL A C 1
ATOM 680 O O . VAL A 1 91 ? 56.608 -4.825 -59.198 1.00 90.25 91 VAL A O 1
ATOM 683 N N . SER A 1 92 ? 56.264 -4.033 -57.128 1.00 90.44 92 SER A N 1
ATOM 684 C CA . SER A 1 92 ? 55.883 -5.317 -56.532 1.00 90.44 92 SER A CA 1
ATOM 685 C C . SER A 1 92 ? 54.364 -5.467 -56.438 1.00 90.44 92 SER A C 1
ATOM 687 O O . SER A 1 92 ? 53.608 -4.492 -56.432 1.00 90.44 92 SER A O 1
ATOM 689 N N . LYS A 1 93 ? 53.888 -6.710 -56.298 1.00 89.62 93 LYS A N 1
ATOM 690 C CA . LYS A 1 93 ? 52.468 -6.996 -56.052 1.00 89.62 93 LYS A CA 1
ATOM 691 C C . LYS A 1 93 ? 51.985 -6.257 -54.795 1.00 89.62 93 LYS A C 1
ATOM 693 O O . LYS A 1 93 ? 52.485 -6.502 -53.702 1.00 89.62 93 LYS A O 1
ATOM 698 N N . GLY A 1 94 ? 50.990 -5.384 -54.959 1.00 90.25 94 GLY A N 1
ATOM 699 C CA . GLY A 1 94 ? 50.426 -4.561 -53.882 1.00 90.25 94 GLY A CA 1
ATOM 700 C C . GLY A 1 94 ? 51.006 -3.145 -53.768 1.00 90.25 94 GLY A C 1
ATOM 701 O O . GLY A 1 94 ? 50.487 -2.356 -52.983 1.00 90.25 94 GLY A O 1
ATOM 702 N N . SER A 1 95 ? 52.025 -2.783 -54.556 1.00 90.38 95 SER A N 1
ATOM 703 C CA . SER A 1 95 ? 52.511 -1.400 -54.636 1.00 90.38 95 SER A CA 1
ATOM 704 C C . SER A 1 95 ? 51.421 -0.457 -55.165 1.00 90.38 95 SER A C 1
ATOM 706 O O . SER A 1 95 ? 50.784 -0.728 -56.184 1.00 90.38 95 SER A O 1
ATOM 708 N N . VAL A 1 96 ? 51.219 0.680 -54.490 1.00 91.81 96 VAL A N 1
ATOM 709 C CA . VAL A 1 96 ? 50.284 1.723 -54.941 1.00 91.81 96 VAL A CA 1
ATOM 710 C C . VAL A 1 96 ? 50.903 2.465 -56.120 1.00 91.81 96 VAL A C 1
ATOM 712 O O . VAL A 1 96 ? 51.883 3.185 -55.958 1.00 91.81 96 VAL A O 1
ATOM 715 N N . LEU A 1 97 ? 50.321 2.293 -57.307 1.00 91.00 97 LEU A N 1
ATOM 716 C CA . LEU A 1 97 ? 50.791 2.961 -58.522 1.00 91.00 97 LEU A CA 1
ATOM 717 C C . LEU A 1 97 ? 50.253 4.398 -58.599 1.00 91.00 97 LEU A C 1
ATOM 719 O O . LEU A 1 97 ? 51.027 5.342 -58.745 1.00 91.00 97 LEU A O 1
ATOM 723 N N . ALA A 1 98 ? 48.937 4.569 -58.444 1.00 89.31 98 ALA A N 1
ATOM 724 C CA . ALA A 1 98 ? 48.224 5.848 -58.488 1.00 89.31 98 ALA A CA 1
ATOM 725 C C . ALA A 1 98 ? 47.269 5.997 -57.296 1.00 89.31 98 ALA A C 1
ATOM 727 O O . ALA A 1 98 ? 46.751 5.003 -56.783 1.00 89.31 98 ALA A O 1
ATOM 728 N N . ARG A 1 99 ? 46.967 7.243 -56.919 1.00 90.00 99 ARG A N 1
ATOM 729 C CA . ARG A 1 99 ? 45.824 7.595 -56.067 1.00 90.00 99 ARG A CA 1
ATOM 730 C C . ARG A 1 99 ? 44.770 8.336 -56.890 1.00 90.00 99 ARG A C 1
ATOM 732 O O . ARG A 1 99 ? 45.112 9.229 -57.665 1.00 90.00 99 ARG A O 1
ATOM 739 N N . LEU A 1 100 ? 43.507 7.953 -56.715 1.00 90.94 100 LEU A N 1
ATOM 740 C CA . LEU A 1 100 ? 42.347 8.631 -57.295 1.00 90.94 100 LEU A CA 1
ATOM 741 C C . LEU A 1 100 ? 41.801 9.675 -56.312 1.00 90.94 100 LEU A C 1
ATOM 743 O O . LEU A 1 100 ? 41.897 9.483 -55.103 1.00 90.94 100 LEU A O 1
ATOM 747 N N . GLU A 1 101 ? 41.222 10.754 -56.833 1.00 91.12 101 GLU A N 1
ATOM 748 C CA . GLU A 1 101 ? 40.558 11.799 -56.047 1.00 91.12 101 GLU A CA 1
ATOM 749 C C . GLU A 1 101 ? 39.301 11.235 -55.353 1.00 91.12 101 GLU A C 1
ATOM 751 O O . GLU A 1 101 ? 38.366 10.791 -56.019 1.00 91.12 101 GLU A O 1
ATOM 756 N N . ASP A 1 102 ? 39.268 11.255 -54.016 1.00 89.25 102 ASP A N 1
ATOM 757 C CA . ASP A 1 102 ? 38.225 10.626 -53.186 1.00 89.25 102 ASP A CA 1
ATOM 758 C C . ASP A 1 102 ? 37.435 11.625 -52.315 1.00 89.25 102 ASP A C 1
ATOM 760 O O . ASP A 1 102 ? 36.690 11.234 -51.412 1.00 89.25 102 ASP A O 1
ATOM 764 N N . LYS A 1 103 ? 37.556 12.929 -52.599 1.00 89.12 103 LYS A N 1
ATOM 765 C CA . LYS A 1 103 ? 36.963 14.027 -51.814 1.00 89.12 103 LYS A CA 1
ATOM 766 C C . LYS A 1 103 ? 35.454 13.878 -51.582 1.00 89.12 103 LYS A C 1
ATOM 768 O O . LYS A 1 103 ? 34.956 14.217 -50.514 1.00 89.12 103 LYS A O 1
ATOM 773 N N . GLU A 1 104 ? 34.711 13.369 -52.563 1.00 88.62 104 GLU A N 1
ATOM 774 C CA . GLU A 1 104 ? 33.273 13.131 -52.398 1.00 88.62 104 GLU A CA 1
ATOM 775 C C . GLU A 1 104 ? 32.987 11.931 -51.480 1.00 88.62 104 GLU A C 1
ATOM 777 O O . GLU A 1 104 ? 32.111 12.002 -50.619 1.00 88.62 104 GLU A O 1
ATOM 782 N N . LEU A 1 105 ? 33.749 10.841 -51.618 1.00 88.69 105 LEU A N 1
ATOM 783 C CA . LEU A 1 105 ? 33.610 9.646 -50.782 1.00 88.69 105 LEU A CA 1
ATOM 784 C C . LEU A 1 105 ? 33.949 9.956 -49.320 1.00 88.69 105 LEU A C 1
ATOM 786 O O . LEU A 1 105 ? 33.185 9.589 -48.430 1.00 88.69 105 LEU A O 1
ATOM 790 N N . SER A 1 106 ? 35.035 10.688 -49.070 1.00 90.12 106 SER A N 1
ATOM 791 C CA . SER A 1 106 ? 35.419 11.121 -47.721 1.00 90.12 106 SER A CA 1
ATOM 792 C C . SER A 1 106 ? 34.407 12.095 -47.102 1.00 90.12 106 SER A C 1
ATOM 794 O O . SER A 1 106 ? 34.090 11.963 -45.920 1.00 90.12 106 SER A O 1
ATOM 796 N N . LEU A 1 107 ? 33.806 13.004 -47.883 1.00 95.06 107 LEU A N 1
ATOM 797 C CA . LEU A 1 107 ? 32.696 13.844 -47.408 1.00 95.06 107 LEU A CA 1
ATOM 798 C C . LEU A 1 107 ? 31.439 13.027 -47.066 1.00 95.06 107 LEU A C 1
ATOM 800 O O . LEU A 1 107 ? 30.832 13.273 -46.023 1.00 95.06 107 LEU A O 1
ATOM 804 N N . ARG A 1 108 ? 31.071 12.027 -47.881 1.00 93.50 108 ARG A N 1
ATOM 805 C CA . ARG A 1 108 ? 29.953 11.109 -47.584 1.00 93.50 108 ARG A CA 1
ATOM 806 C C . ARG A 1 108 ? 30.215 10.289 -46.314 1.00 93.50 108 ARG A C 1
ATOM 808 O O . ARG A 1 108 ? 29.321 10.170 -45.478 1.00 93.50 108 ARG A O 1
ATOM 815 N N . VAL A 1 109 ? 31.440 9.786 -46.123 1.00 97.56 109 VAL A N 1
ATOM 816 C CA . VAL A 1 109 ? 31.859 9.130 -44.869 1.00 97.56 109 VAL A CA 1
ATOM 817 C C . VAL A 1 109 ? 31.729 10.099 -43.693 1.00 97.56 109 VAL A C 1
ATOM 819 O O . VAL A 1 109 ? 31.121 9.744 -42.688 1.00 97.56 109 VAL A O 1
ATOM 822 N N . LYS A 1 110 ? 32.193 11.349 -43.826 1.00 97.62 110 LYS A N 1
ATOM 823 C CA . LYS A 1 110 ? 32.098 12.342 -42.746 1.00 97.62 110 LYS A CA 1
ATOM 824 C C . LYS A 1 110 ? 30.653 12.686 -42.375 1.00 97.62 110 LYS A C 1
ATOM 826 O O . LYS A 1 110 ? 30.346 12.833 -41.194 1.00 97.62 110 LYS A O 1
ATOM 831 N N . GLN A 1 111 ? 29.756 12.778 -43.356 1.00 97.31 111 GLN A N 1
ATOM 832 C CA . GLN A 1 111 ? 28.320 12.954 -43.117 1.00 97.31 111 GLN A CA 1
ATOM 833 C C . GLN A 1 111 ? 27.718 11.750 -42.373 1.00 97.31 111 GLN A C 1
ATOM 835 O O . GLN A 1 111 ? 26.963 11.941 -41.420 1.00 97.31 111 GLN A O 1
ATOM 840 N N . ALA A 1 112 ? 28.093 10.523 -42.751 1.00 98.00 112 ALA A N 1
ATOM 841 C CA . ALA A 1 112 ? 27.650 9.303 -42.078 1.00 98.00 112 ALA A CA 1
ATOM 842 C C . ALA A 1 112 ? 28.193 9.180 -40.640 1.00 98.00 112 ALA A C 1
ATOM 844 O O . ALA A 1 112 ? 27.452 8.781 -39.744 1.00 98.00 112 ALA A O 1
ATOM 845 N N . GLU A 1 113 ? 29.445 9.576 -40.386 1.00 97.69 113 GLU A N 1
ATOM 846 C CA . GLU A 1 113 ? 30.017 9.661 -39.034 1.00 97.69 113 GLU A CA 1
ATOM 847 C C . GLU A 1 113 ? 29.233 10.631 -38.142 1.00 97.69 113 GLU A C 1
ATOM 849 O O . GLU A 1 113 ? 28.897 10.292 -37.008 1.00 97.69 113 GLU A O 1
ATOM 854 N N . VAL A 1 114 ? 28.908 11.824 -38.654 1.00 98.56 114 VAL A N 1
ATOM 855 C CA . VAL A 1 114 ? 28.111 12.816 -37.916 1.00 98.56 114 VAL A CA 1
ATOM 856 C C . VAL A 1 114 ? 26.702 12.286 -37.645 1.00 98.56 114 VAL A C 1
ATOM 858 O O . VAL A 1 114 ? 26.221 12.414 -36.523 1.00 98.56 114 VAL A O 1
ATOM 861 N N . ALA A 1 115 ? 26.062 11.634 -38.620 1.00 97.81 115 ALA A N 1
ATOM 862 C CA . ALA A 1 115 ? 24.749 11.008 -38.439 1.00 97.81 115 ALA A CA 1
ATOM 863 C C . ALA A 1 115 ? 24.768 9.859 -37.410 1.00 97.81 115 ALA A C 1
ATOM 865 O O . ALA A 1 115 ? 23.822 9.698 -36.639 1.00 97.81 115 ALA A O 1
ATOM 866 N N . LEU A 1 116 ? 25.851 9.078 -37.353 1.00 98.44 116 LEU A N 1
ATOM 867 C CA . LEU A 1 116 ? 26.045 8.060 -36.321 1.00 98.44 116 LEU A CA 1
ATOM 868 C C . LEU A 1 116 ? 26.217 8.695 -34.933 1.00 98.44 116 LEU A C 1
ATOM 870 O O . LEU A 1 116 ? 25.671 8.189 -33.954 1.00 98.44 116 LEU A O 1
ATOM 874 N N . GLU A 1 117 ? 26.958 9.797 -34.830 1.00 98.06 117 GLU A N 1
ATOM 875 C CA . GLU A 1 117 ? 27.208 10.463 -33.551 1.00 98.06 117 GLU A CA 1
ATOM 876 C C . GLU A 1 117 ? 25.964 11.180 -33.005 1.00 98.06 117 GLU A C 1
ATOM 878 O O . GLU A 1 117 ? 25.675 11.092 -31.807 1.00 98.06 117 GLU A O 1
ATOM 883 N N . THR A 1 118 ? 25.150 11.797 -33.871 1.00 98.50 118 THR A N 1
ATOM 884 C CA . THR A 1 118 ? 23.839 12.323 -33.462 1.00 98.50 118 THR A CA 1
ATOM 885 C C . THR A 1 118 ? 22.881 11.200 -33.059 1.00 98.50 118 THR A C 1
ATOM 887 O O . THR A 1 118 ? 22.199 11.337 -32.044 1.00 98.50 118 THR A O 1
ATOM 890 N N . ALA A 1 119 ? 22.878 10.057 -33.757 1.00 98.25 119 ALA A N 1
ATOM 891 C CA . ALA A 1 119 ? 22.069 8.895 -33.380 1.00 98.25 119 ALA A CA 1
ATOM 892 C C . ALA A 1 119 ? 22.479 8.300 -32.017 1.00 98.25 119 ALA A C 1
ATOM 894 O O . ALA A 1 119 ? 21.616 8.032 -31.179 1.00 98.25 119 ALA A O 1
ATOM 895 N N . LYS A 1 120 ? 23.784 8.151 -31.746 1.00 98.31 120 LYS A N 1
ATOM 896 C CA . LYS A 1 120 ? 24.299 7.734 -30.426 1.00 98.31 120 LYS A CA 1
ATOM 897 C C . LYS A 1 120 ? 23.922 8.722 -29.324 1.00 98.31 120 LYS A C 1
ATOM 899 O O . LYS A 1 120 ? 23.545 8.298 -28.235 1.00 98.31 120 LYS A O 1
ATOM 904 N N . THR A 1 121 ? 24.012 10.021 -29.610 1.00 98.44 121 THR A N 1
ATOM 905 C CA . THR A 1 121 ? 23.640 11.092 -28.673 1.00 98.44 121 THR A CA 1
ATOM 906 C C . THR A 1 121 ? 22.141 11.059 -28.368 1.00 98.44 121 THR A C 1
ATOM 908 O O . THR A 1 121 ? 21.746 11.133 -27.207 1.00 98.44 121 THR A O 1
ATOM 911 N N . GLY A 1 122 ? 21.295 10.859 -29.382 1.00 98.00 122 GLY A N 1
ATOM 912 C CA . GLY A 1 122 ? 19.857 10.654 -29.197 1.00 98.00 122 GLY A CA 1
ATOM 913 C C . GLY A 1 122 ? 19.549 9.410 -28.358 1.00 98.00 122 GLY A C 1
ATOM 914 O O . GLY A 1 122 ? 18.724 9.470 -27.449 1.00 98.00 122 GLY A O 1
ATOM 915 N N . TYR A 1 123 ? 20.259 8.301 -28.597 1.00 98.31 123 TYR A N 1
ATOM 916 C CA . TYR A 1 123 ? 20.130 7.080 -27.797 1.00 98.31 123 TYR A CA 1
ATOM 917 C C . TYR A 1 123 ? 20.549 7.280 -26.333 1.00 98.31 123 TYR A C 1
ATOM 919 O O . TYR A 1 123 ? 19.818 6.861 -25.436 1.00 98.31 123 TYR A O 1
ATOM 927 N N . SER A 1 124 ? 21.686 7.931 -26.060 1.00 98.00 124 SER A N 1
ATOM 928 C CA . SER A 1 124 ? 22.156 8.149 -24.685 1.00 98.00 124 SER A CA 1
ATOM 929 C C . SER A 1 124 ? 21.232 9.089 -23.906 1.00 98.00 124 SER A C 1
ATOM 931 O O . SER A 1 124 ? 20.905 8.797 -22.755 1.00 98.00 124 SER A O 1
ATOM 933 N N . GLN A 1 125 ? 20.723 10.148 -24.546 1.00 98.06 125 GLN A N 1
ATOM 934 C CA . GLN A 1 125 ? 19.705 11.033 -23.972 1.00 98.06 125 GLN A CA 1
ATOM 935 C C . GLN A 1 125 ? 18.393 10.286 -23.692 1.00 98.06 125 GLN A C 1
ATOM 937 O O . GLN A 1 125 ? 17.877 10.351 -22.576 1.00 98.06 125 GLN A O 1
ATOM 942 N N . ALA A 1 126 ? 17.872 9.528 -24.663 1.00 97.94 126 ALA A N 1
ATOM 943 C CA . ALA A 1 126 ? 16.644 8.750 -24.495 1.00 97.94 126 ALA A CA 1
ATOM 944 C C . ALA A 1 126 ? 16.775 7.694 -23.385 1.00 97.94 126 ALA A C 1
ATOM 946 O O . ALA A 1 126 ? 15.857 7.524 -22.580 1.00 97.94 126 ALA A O 1
ATOM 947 N N . LYS A 1 127 ? 17.931 7.023 -23.294 1.00 98.06 127 LYS A N 1
ATOM 948 C CA . LYS A 1 127 ? 18.233 6.062 -22.229 1.00 98.06 127 LYS A CA 1
ATOM 949 C C . LYS A 1 127 ? 18.276 6.737 -20.856 1.00 98.06 127 LYS A C 1
ATOM 951 O O . LYS A 1 127 ? 17.585 6.273 -19.955 1.00 98.06 127 LYS A O 1
ATOM 956 N N . ALA A 1 128 ? 18.999 7.848 -20.709 1.00 97.69 128 ALA A N 1
ATOM 957 C CA . ALA A 1 128 ? 19.076 8.584 -19.446 1.00 97.69 128 ALA A CA 1
ATOM 958 C C . ALA A 1 128 ? 17.694 9.086 -18.982 1.00 97.69 128 ALA A C 1
ATOM 960 O O . ALA A 1 128 ? 17.333 8.930 -17.816 1.00 97.69 128 ALA A O 1
ATOM 961 N N . LEU A 1 129 ? 16.877 9.621 -19.897 1.00 97.25 129 LEU A N 1
ATOM 962 C CA . LEU A 1 129 ? 15.501 10.041 -19.600 1.00 97.25 129 LEU A CA 1
ATOM 963 C C . LEU A 1 129 ? 14.600 8.858 -19.204 1.00 97.25 129 LEU A C 1
ATOM 965 O O . LEU A 1 129 ? 13.781 8.990 -18.293 1.00 97.25 129 LEU A O 1
ATOM 969 N N . SER A 1 130 ? 14.768 7.698 -19.846 1.00 97.81 130 SER A N 1
ATOM 970 C CA . SER A 1 130 ? 14.062 6.462 -19.486 1.00 97.81 130 SER A CA 1
ATOM 971 C C . SER A 1 130 ? 14.439 5.983 -18.079 1.00 97.81 130 SER A C 1
ATOM 973 O O . SER A 1 130 ? 13.558 5.720 -17.264 1.00 97.81 130 SER A O 1
ATOM 975 N N . GLU A 1 131 ? 15.733 5.953 -17.750 1.00 96.44 131 GLU A N 1
ATOM 976 C CA . GLU A 1 131 ? 16.232 5.577 -16.420 1.00 96.44 131 GLU A CA 1
ATOM 977 C C . GLU A 1 131 ? 15.724 6.530 -15.328 1.00 96.44 131 GLU A C 1
ATOM 979 O O . GLU A 1 131 ? 15.266 6.074 -14.279 1.00 96.44 131 GLU A O 1
ATOM 984 N N . ILE A 1 132 ? 15.710 7.843 -15.589 1.00 97.38 132 ILE A N 1
ATOM 985 C CA . ILE A 1 132 ? 15.128 8.849 -14.685 1.00 97.38 132 ILE A CA 1
ATOM 986 C C . ILE A 1 132 ? 13.629 8.594 -14.467 1.00 97.38 132 ILE A C 1
ATOM 988 O O . ILE A 1 132 ? 13.172 8.627 -13.324 1.00 97.38 132 ILE A O 1
ATOM 992 N N . ARG A 1 133 ? 12.866 8.307 -15.533 1.00 96.94 133 ARG A N 1
ATOM 993 C CA . ARG A 1 133 ? 11.423 8.020 -15.453 1.00 96.94 133 ARG A CA 1
ATOM 994 C C . ARG A 1 133 ? 11.125 6.732 -14.685 1.00 96.94 133 ARG A C 1
ATOM 996 O O . ARG A 1 133 ? 10.206 6.714 -13.872 1.00 96.94 133 ARG A O 1
ATOM 1003 N N . VAL A 1 134 ? 11.883 5.663 -14.926 1.00 98.31 134 VAL A N 1
ATOM 1004 C CA . VAL A 1 134 ? 11.725 4.399 -14.189 1.00 98.31 134 VAL A CA 1
ATOM 1005 C C . VAL A 1 134 ? 12.063 4.614 -12.715 1.00 98.31 134 VAL A C 1
ATOM 1007 O O . VAL A 1 134 ? 11.285 4.222 -11.850 1.00 98.31 134 VAL A O 1
ATOM 1010 N N . ARG A 1 135 ? 13.166 5.311 -12.410 1.00 97.62 135 ARG A N 1
ATOM 1011 C CA . ARG A 1 135 ? 13.564 5.612 -11.029 1.00 97.62 135 ARG A CA 1
ATOM 1012 C C . ARG A 1 135 ? 12.533 6.472 -10.295 1.00 97.62 135 ARG A C 1
ATOM 1014 O O . ARG A 1 135 ? 12.259 6.197 -9.131 1.00 97.62 135 ARG A O 1
ATOM 1021 N N . SER A 1 136 ? 11.957 7.490 -10.939 1.00 97.88 136 SER A N 1
ATOM 1022 C CA . SER A 1 136 ? 10.931 8.325 -10.303 1.00 97.88 136 SER A CA 1
ATOM 1023 C C . SER A 1 136 ? 9.626 7.561 -10.075 1.00 97.88 136 SER A C 1
ATOM 1025 O O . SER A 1 136 ? 9.037 7.692 -9.005 1.00 97.88 136 SER A O 1
ATOM 1027 N N . GLN A 1 137 ? 9.216 6.704 -11.016 1.00 97.12 137 GLN A N 1
ATOM 1028 C CA . GLN A 1 137 ? 8.047 5.838 -10.857 1.00 97.12 137 GLN A CA 1
ATOM 1029 C C . GLN A 1 137 ? 8.236 4.809 -9.729 1.00 97.12 137 GLN A C 1
ATOM 1031 O O . GLN A 1 137 ? 7.321 4.612 -8.930 1.00 97.12 137 GLN A O 1
ATOM 1036 N N . VAL A 1 138 ? 9.419 4.191 -9.623 1.00 98.25 138 VAL A N 1
ATOM 1037 C CA . VAL A 1 138 ? 9.760 3.279 -8.516 1.00 98.25 138 VAL A CA 1
ATOM 1038 C C . VAL A 1 138 ? 9.747 4.024 -7.180 1.00 98.25 138 VAL A C 1
ATOM 1040 O O . VAL A 1 138 ? 9.052 3.591 -6.269 1.00 98.25 138 VAL A O 1
ATOM 1043 N N . ALA A 1 139 ? 10.396 5.188 -7.079 1.00 97.88 139 ALA A N 1
ATOM 1044 C CA . ALA A 1 139 ? 10.406 5.981 -5.846 1.00 97.88 139 ALA A CA 1
ATOM 1045 C C . ALA A 1 139 ? 8.997 6.440 -5.412 1.00 97.88 139 ALA A C 1
ATOM 1047 O O . ALA A 1 139 ? 8.692 6.474 -4.221 1.00 97.88 139 ALA A O 1
ATOM 1048 N N . GLN A 1 140 ? 8.110 6.761 -6.363 1.00 97.25 140 GLN A N 1
ATOM 1049 C CA . GLN A 1 140 ? 6.701 7.059 -6.077 1.00 97.25 140 GLN A CA 1
ATOM 1050 C C . GLN A 1 140 ? 5.938 5.826 -5.568 1.00 97.25 140 GLN A C 1
ATOM 1052 O O . GLN A 1 140 ? 5.153 5.943 -4.627 1.00 97.25 140 GLN A O 1
ATOM 1057 N N . ALA A 1 141 ? 6.179 4.648 -6.152 1.00 98.25 141 ALA A N 1
ATOM 1058 C CA . ALA A 1 141 ? 5.572 3.395 -5.705 1.00 98.25 141 ALA A CA 1
ATOM 1059 C C . ALA A 1 141 ? 6.075 2.972 -4.311 1.00 98.25 141 ALA A C 1
ATOM 1061 O O . ALA A 1 141 ? 5.270 2.583 -3.469 1.00 98.25 141 ALA A O 1
ATOM 1062 N N . GLU A 1 142 ? 7.374 3.116 -4.035 1.00 97.31 142 GLU A N 1
ATOM 1063 C CA . GLU A 1 142 ? 7.987 2.872 -2.721 1.00 97.31 142 GLU A CA 1
ATOM 1064 C C . GLU A 1 142 ? 7.436 3.822 -1.649 1.00 97.31 142 GLU A C 1
ATOM 1066 O O . GLU A 1 142 ? 7.080 3.380 -0.557 1.00 97.31 142 GLU A O 1
ATOM 1071 N N . ALA A 1 143 ? 7.287 5.115 -1.960 1.00 98.06 143 ALA A N 1
ATOM 1072 C CA . ALA A 1 143 ? 6.658 6.078 -1.055 1.00 98.06 143 ALA A CA 1
ATOM 1073 C C . ALA A 1 143 ? 5.178 5.743 -0.784 1.00 98.06 143 ALA A C 1
ATOM 1075 O O . ALA A 1 143 ? 4.713 5.861 0.352 1.00 98.06 143 ALA A O 1
ATOM 1076 N N . GLY A 1 144 ? 4.447 5.279 -1.804 1.00 97.88 144 GLY A N 1
ATOM 1077 C CA . GLY A 1 144 ? 3.075 4.785 -1.660 1.00 97.88 144 GLY A CA 1
ATOM 1078 C C . GLY A 1 144 ? 2.980 3.536 -0.778 1.00 97.88 144 GLY A C 1
ATOM 1079 O O . GLY A 1 144 ? 2.111 3.468 0.092 1.00 97.88 144 GLY A O 1
ATOM 1080 N N . LEU A 1 145 ? 3.903 2.584 -0.949 1.00 98.38 145 LEU A N 1
ATOM 1081 C CA . LEU A 1 145 ? 4.007 1.376 -0.126 1.00 98.38 145 LEU A CA 1
ATOM 1082 C C . LEU A 1 145 ? 4.302 1.721 1.341 1.00 98.38 145 LEU A C 1
ATOM 1084 O O . LEU A 1 145 ? 3.584 1.270 2.228 1.00 98.38 145 LEU A O 1
ATOM 1088 N N . LEU A 1 146 ? 5.284 2.593 1.593 1.00 98.12 146 LEU A N 1
ATOM 1089 C CA . LEU A 1 146 ? 5.623 3.065 2.938 1.00 98.12 146 LEU A CA 1
ATOM 1090 C C . LEU A 1 146 ? 4.429 3.753 3.626 1.00 98.12 146 LEU A C 1
ATOM 1092 O O . LEU A 1 146 ? 4.187 3.540 4.815 1.00 98.12 146 LEU A O 1
ATOM 1096 N N . GLY A 1 147 ? 3.659 4.550 2.877 1.00 98.00 147 GLY A N 1
ATOM 1097 C CA . GLY A 1 147 ? 2.424 5.165 3.365 1.00 98.00 147 GLY A CA 1
ATOM 1098 C C . GLY A 1 147 ? 1.340 4.137 3.714 1.00 98.00 147 GLY A C 1
ATOM 1099 O O . GLY A 1 147 ? 0.695 4.255 4.758 1.00 98.00 147 GLY A O 1
ATOM 1100 N N . ALA A 1 148 ? 1.170 3.104 2.885 1.00 98.25 148 ALA A N 1
ATOM 1101 C CA . ALA A 1 148 ? 0.226 2.015 3.134 1.00 98.25 148 ALA A CA 1
ATOM 1102 C C . ALA A 1 148 ? 0.614 1.173 4.364 1.00 98.25 148 ALA A C 1
ATOM 1104 O O . ALA A 1 148 ? -0.250 0.867 5.189 1.00 98.25 148 ALA A O 1
ATOM 1105 N N . ASP A 1 149 ? 1.901 0.864 4.544 1.00 97.81 149 ASP A N 1
ATOM 1106 C CA . ASP A 1 149 ? 2.412 0.139 5.713 1.00 97.81 149 ASP A CA 1
ATOM 1107 C C . ASP A 1 149 ? 2.254 0.947 7.010 1.00 97.81 149 ASP A C 1
ATOM 1109 O O . ASP A 1 149 ? 1.840 0.405 8.041 1.00 97.81 149 ASP A O 1
ATOM 1113 N N . ALA A 1 150 ? 2.516 2.258 6.964 1.00 98.25 150 ALA A N 1
ATOM 1114 C CA . ALA A 1 150 ? 2.283 3.156 8.094 1.00 98.25 150 ALA A CA 1
ATOM 1115 C C . ALA A 1 150 ? 0.793 3.202 8.484 1.00 98.25 150 ALA A C 1
ATOM 1117 O O . ALA A 1 150 ? 0.462 3.067 9.666 1.00 98.25 150 ALA A O 1
ATOM 1118 N N . ALA A 1 151 ? -0.108 3.307 7.501 1.00 97.81 151 ALA A N 1
ATOM 1119 C CA . ALA A 1 151 ? -1.551 3.264 7.727 1.00 97.81 151 ALA A CA 1
ATOM 1120 C C . ALA A 1 151 ? -2.009 1.906 8.294 1.00 97.81 151 ALA A C 1
ATOM 1122 O O . ALA A 1 151 ? -2.779 1.865 9.256 1.00 97.81 151 ALA A O 1
ATOM 1123 N N . LEU A 1 152 ? -1.494 0.788 7.768 1.00 97.94 152 LEU A N 1
ATOM 1124 C CA . LEU A 1 152 ? -1.783 -0.556 8.275 1.00 97.94 152 LEU A CA 1
ATOM 1125 C C . LEU A 1 152 ? -1.332 -0.723 9.732 1.00 97.94 152 LEU A C 1
ATOM 1127 O O . LEU A 1 152 ? -2.064 -1.302 10.539 1.00 97.94 152 LEU A O 1
ATOM 1131 N N . LYS A 1 153 ? -0.148 -0.209 10.084 1.00 97.88 153 LYS A N 1
ATOM 1132 C CA . LYS A 1 153 ? 0.346 -0.205 11.466 1.00 97.88 153 LYS A CA 1
ATOM 1133 C C . LYS A 1 153 ? -0.571 0.616 12.374 1.00 97.88 153 LYS A C 1
ATOM 1135 O O . LYS A 1 153 ? -1.025 0.096 13.388 1.00 97.88 153 LYS A O 1
ATOM 1140 N N . GLN A 1 154 ? -0.909 1.845 11.979 1.00 97.31 154 GLN A N 1
ATOM 1141 C CA . GLN A 1 154 ? -1.807 2.712 12.743 1.00 97.31 154 GLN A CA 1
ATOM 1142 C C . GLN A 1 154 ? -3.170 2.045 12.992 1.00 97.31 154 GLN A C 1
ATOM 1144 O O . GLN A 1 154 ? -3.652 2.043 14.122 1.00 97.31 154 GLN A O 1
ATOM 1149 N N . VAL A 1 155 ? -3.770 1.416 11.975 1.00 97.88 155 VAL A N 1
ATOM 1150 C CA . VAL A 1 155 ? -5.048 0.696 12.120 1.00 97.88 155 VAL A CA 1
ATOM 1151 C C . VAL A 1 155 ? -4.919 -0.505 13.065 1.00 97.88 155 VAL A C 1
ATOM 1153 O O . VAL A 1 155 ? -5.807 -0.714 13.892 1.00 97.88 155 VAL A O 1
ATOM 1156 N N . LYS A 1 156 ? -3.816 -1.267 13.011 1.00 96.81 156 LYS A N 1
ATOM 1157 C CA . LYS A 1 156 ? -3.552 -2.375 13.951 1.00 96.81 156 LYS A CA 1
ATOM 1158 C C . LYS A 1 156 ? -3.402 -1.886 15.394 1.00 96.81 156 LYS A C 1
ATOM 1160 O O . LYS A 1 156 ? -3.995 -2.481 16.294 1.00 96.81 156 LYS A O 1
ATOM 1165 N N . ASP A 1 157 ? -2.667 -0.800 15.612 1.00 96.50 157 ASP A N 1
ATOM 1166 C CA . ASP A 1 157 ? -2.449 -0.224 16.944 1.00 96.50 157 ASP A CA 1
ATOM 1167 C C . ASP A 1 157 ? -3.753 0.373 17.515 1.00 96.50 157 ASP A C 1
ATOM 1169 O O . ASP A 1 157 ? -4.094 0.139 18.679 1.00 96.50 157 ASP A O 1
ATOM 1173 N N . MET A 1 158 ? -4.558 1.049 16.684 1.00 96.19 158 MET A N 1
ATOM 1174 C CA . MET A 1 158 ? -5.906 1.513 17.047 1.00 96.19 158 MET A CA 1
ATOM 1175 C C . MET A 1 158 ? -6.860 0.352 17.367 1.00 96.19 158 MET A C 1
ATOM 1177 O O . MET A 1 158 ? -7.587 0.418 18.358 1.00 96.19 158 MET A O 1
ATOM 1181 N N . ALA A 1 159 ? -6.848 -0.726 16.576 1.00 96.06 159 ALA A N 1
ATOM 1182 C CA . ALA A 1 159 ? -7.659 -1.916 16.833 1.00 96.06 159 ALA A CA 1
ATOM 1183 C C . ALA A 1 159 ? -7.268 -2.590 18.158 1.00 96.06 159 ALA A C 1
ATOM 1185 O O . ALA A 1 159 ? -8.141 -2.886 18.972 1.00 96.06 159 ALA A O 1
ATOM 1186 N N . LYS A 1 160 ? -5.963 -2.751 18.420 1.00 95.88 160 LYS A N 1
ATOM 1187 C CA . LYS A 1 160 ? -5.446 -3.283 19.689 1.00 95.88 160 LYS A CA 1
ATOM 1188 C C . LYS A 1 160 ? -5.895 -2.436 20.884 1.00 95.88 160 LYS A C 1
ATOM 1190 O O . LYS A 1 160 ? -6.372 -2.990 21.868 1.00 95.88 160 LYS A O 1
ATOM 1195 N N . THR A 1 161 ? -5.798 -1.111 20.764 1.00 96.19 161 THR A N 1
ATOM 1196 C CA . THR A 1 161 ? -6.194 -0.149 21.810 1.00 96.19 161 THR A CA 1
ATOM 1197 C C . THR A 1 161 ? -7.701 -0.183 22.074 1.00 96.19 161 THR A C 1
ATOM 1199 O O . THR A 1 161 ? -8.143 -0.126 23.220 1.00 96.19 161 THR A O 1
ATOM 1202 N N . ARG A 1 162 ? -8.515 -0.323 21.019 1.00 95.44 162 ARG A N 1
ATOM 1203 C CA . ARG A 1 162 ? -9.970 -0.469 21.143 1.00 95.44 162 ARG A CA 1
ATOM 1204 C C . ARG A 1 162 ? -10.346 -1.769 21.853 1.00 95.44 162 ARG A C 1
ATOM 1206 O O . ARG A 1 162 ? -11.190 -1.734 22.741 1.00 95.44 162 ARG A O 1
ATOM 1213 N N . VAL A 1 163 ? -9.704 -2.884 21.499 1.00 96.75 163 VAL A N 1
ATOM 1214 C CA . VAL A 1 163 ? -9.941 -4.185 22.143 1.00 96.75 163 VAL A CA 1
ATOM 1215 C C . VAL A 1 163 ? -9.511 -4.168 23.610 1.00 96.75 163 VAL A C 1
ATOM 1217 O O . VAL A 1 163 ? -10.278 -4.635 24.447 1.00 96.75 163 VAL A O 1
ATOM 1220 N N . SER A 1 164 ? -8.347 -3.596 23.952 1.00 95.44 164 SER A N 1
ATOM 1221 C CA . SER A 1 164 ? -7.930 -3.491 25.358 1.00 95.44 164 SER A CA 1
ATOM 1222 C C . SER A 1 164 ? -8.883 -2.606 26.159 1.00 95.44 164 SER A C 1
ATOM 1224 O O . SER A 1 164 ? -9.379 -3.045 27.184 1.00 95.44 164 SER A O 1
ATOM 1226 N N . SER A 1 165 ? -9.261 -1.431 25.642 1.00 96.06 165 SER A N 1
ATOM 1227 C CA . SER A 1 165 ? -10.214 -0.543 26.322 1.00 96.06 165 SER A CA 1
ATOM 1228 C C . SER A 1 165 ? -11.598 -1.180 26.519 1.00 96.06 165 SER A C 1
ATOM 1230 O O . SER A 1 165 ? -12.224 -0.965 27.555 1.00 96.06 165 SER A O 1
ATOM 1232 N N . GLN A 1 166 ? -12.073 -1.991 25.566 1.00 94.62 166 GLN A N 1
ATOM 1233 C CA . GLN A 1 166 ? -13.316 -2.757 25.715 1.00 94.62 166 GLN A CA 1
ATOM 1234 C C . GLN A 1 166 ? -13.188 -3.878 26.758 1.00 94.62 166 GLN A C 1
ATOM 1236 O O . GLN A 1 166 ? -14.123 -4.094 27.527 1.00 94.62 166 GLN A O 1
ATOM 1241 N N . LEU A 1 167 ? -12.037 -4.558 26.819 1.00 95.62 167 LEU A N 1
ATOM 1242 C CA . LEU A 1 167 ? -11.722 -5.531 27.868 1.00 95.62 167 LEU A CA 1
ATOM 1243 C C . LEU A 1 167 ? -11.668 -4.872 29.250 1.00 95.62 167 LEU A C 1
ATOM 1245 O O . LEU A 1 167 ? -12.297 -5.378 30.171 1.00 95.62 167 LEU A O 1
ATOM 1249 N N . ASP A 1 168 ? -11.000 -3.726 29.381 1.00 95.44 168 ASP A N 1
ATOM 1250 C CA . ASP A 1 168 ? -10.892 -2.976 30.635 1.00 95.44 168 ASP A CA 1
ATOM 1251 C C . ASP A 1 168 ? -12.274 -2.515 31.128 1.00 95.44 168 ASP A C 1
ATOM 1253 O O . ASP A 1 168 ? -12.597 -2.654 32.307 1.00 95.44 168 ASP A O 1
ATOM 1257 N N . GLN A 1 169 ? -13.135 -2.031 30.223 1.00 95.25 169 GLN A N 1
ATOM 1258 C CA . GLN A 1 169 ? -14.524 -1.668 30.536 1.00 95.25 169 GLN A CA 1
ATOM 1259 C C . GLN A 1 169 ? -15.365 -2.880 30.961 1.00 95.25 169 GLN A C 1
ATOM 1261 O O . GLN A 1 169 ? -16.096 -2.802 31.950 1.00 95.25 169 GLN A O 1
ATOM 1266 N N . ALA A 1 170 ? -15.256 -4.004 30.246 1.00 94.69 170 ALA A N 1
ATOM 1267 C CA . ALA A 1 170 ? -15.964 -5.236 30.586 1.00 94.69 170 ALA A CA 1
ATOM 1268 C C . ALA A 1 170 ? -15.491 -5.813 31.931 1.00 94.69 170 ALA A C 1
ATOM 1270 O O . ALA A 1 170 ? -16.310 -6.253 32.736 1.00 94.69 170 ALA A O 1
ATOM 1271 N N . GLN A 1 171 ? -14.186 -5.758 32.203 1.00 95.38 171 GLN A N 1
ATOM 1272 C CA . GLN A 1 171 ? -13.578 -6.214 33.448 1.00 95.38 171 GLN A CA 1
ATOM 1273 C C . GLN A 1 171 ? -13.978 -5.316 34.627 1.00 95.38 171 GLN A C 1
ATOM 1275 O O . GLN A 1 171 ? -14.419 -5.827 35.653 1.00 95.38 171 GLN A O 1
ATOM 1280 N N . ALA A 1 172 ? -13.928 -3.990 34.468 1.00 95.56 172 ALA A N 1
ATOM 1281 C CA . ALA A 1 172 ? -14.402 -3.046 35.480 1.00 95.56 172 ALA A CA 1
ATOM 1282 C C . ALA A 1 172 ? -15.906 -3.215 35.768 1.00 95.56 172 ALA A C 1
ATOM 1284 O O . ALA A 1 172 ? -16.320 -3.178 36.927 1.00 95.56 172 ALA A O 1
ATOM 1285 N N . GLY A 1 173 ? -16.720 -3.465 34.735 1.00 93.62 173 GLY A N 1
ATOM 1286 C CA . GLY A 1 173 ? -18.137 -3.806 34.884 1.00 93.62 173 GLY A CA 1
ATOM 1287 C C . GLY A 1 173 ? -18.345 -5.117 35.647 1.00 93.62 173 GLY A C 1
ATOM 1288 O O . GLY A 1 173 ? -19.133 -5.165 36.590 1.00 93.62 173 GLY A O 1
ATOM 1289 N N . LEU A 1 174 ? -17.589 -6.163 35.306 1.00 95.12 174 LEU A N 1
ATOM 1290 C CA . LEU A 1 174 ? -17.608 -7.447 36.009 1.00 95.12 174 LEU A CA 1
ATOM 1291 C C . LEU A 1 174 ? -17.192 -7.305 37.482 1.00 95.12 174 LEU A C 1
ATOM 1293 O O . LEU A 1 174 ? -17.813 -7.907 38.355 1.00 95.12 174 LEU A O 1
ATOM 1297 N N . ASP A 1 175 ? -16.170 -6.509 37.783 1.00 95.44 175 ASP A N 1
ATOM 1298 C CA . ASP A 1 175 ? -15.686 -6.311 39.150 1.00 95.44 175 ASP A CA 1
ATOM 1299 C C . ASP A 1 175 ? -16.624 -5.409 39.974 1.00 95.44 175 ASP A C 1
ATOM 1301 O O . ASP A 1 175 ? -16.820 -5.652 41.170 1.00 95.44 175 ASP A O 1
ATOM 1305 N N . ALA A 1 176 ? -17.321 -4.460 39.339 1.00 94.12 176 ALA A N 1
ATOM 1306 C CA . ALA A 1 176 ? -18.440 -3.740 39.947 1.00 94.12 176 ALA A CA 1
ATOM 1307 C C . ALA A 1 176 ? -19.621 -4.678 40.264 1.00 94.12 176 ALA A C 1
ATOM 1309 O O . ALA A 1 176 ? -20.148 -4.634 41.377 1.00 94.12 176 ALA A O 1
ATOM 1310 N N . LEU A 1 177 ? -19.990 -5.578 39.343 1.00 92.19 177 LEU A N 1
ATOM 1311 C CA . LEU A 1 177 ? -21.030 -6.592 39.559 1.00 92.19 177 LEU A CA 1
ATOM 1312 C C . LEU A 1 177 ? -20.653 -7.571 40.681 1.00 92.19 177 LEU A C 1
ATOM 1314 O O . LEU A 1 177 ? -21.468 -7.809 41.568 1.00 92.19 177 LEU A O 1
ATOM 1318 N N . LYS A 1 178 ? -19.408 -8.069 40.722 1.00 91.25 178 LYS A N 1
ATOM 1319 C CA . LYS A 1 178 ? -18.893 -8.885 41.842 1.00 91.25 178 LYS A CA 1
ATOM 1320 C C . LYS A 1 178 ? -18.949 -8.131 43.169 1.00 91.25 178 LYS A C 1
ATOM 1322 O O . LYS A 1 178 ? -19.321 -8.711 44.185 1.00 91.25 178 LYS A O 1
ATOM 1327 N N . THR A 1 179 ? -18.593 -6.846 43.170 1.00 90.56 179 THR A N 1
ATOM 1328 C CA . THR A 1 179 ? -18.649 -5.997 44.369 1.00 90.56 179 THR A CA 1
ATOM 1329 C C . THR A 1 179 ? -20.091 -5.789 44.833 1.00 90.56 179 THR A C 1
ATOM 1331 O O . THR A 1 179 ? -20.355 -5.820 46.033 1.00 90.56 179 THR A O 1
ATOM 1334 N N . ASN A 1 180 ? -21.038 -5.627 43.906 1.00 87.62 180 ASN A N 1
ATOM 1335 C CA . ASN A 1 180 ? -22.459 -5.527 44.225 1.00 87.62 180 ASN A CA 1
ATOM 1336 C C . ASN A 1 180 ? -23.015 -6.853 44.767 1.00 87.62 180 ASN A C 1
ATOM 1338 O O . ASN A 1 180 ? -23.623 -6.868 45.831 1.00 87.62 180 ASN A O 1
ATOM 1342 N N . LEU A 1 181 ? -22.710 -7.974 44.107 1.00 85.75 181 LEU A N 1
ATOM 1343 C CA . LEU A 1 181 ? -23.051 -9.320 44.573 1.00 85.75 181 LEU A CA 1
ATOM 1344 C C . LEU A 1 181 ? -22.479 -9.596 45.970 1.00 85.75 181 LEU A C 1
ATOM 1346 O O . LEU A 1 181 ? -23.156 -10.195 46.800 1.00 85.75 181 LEU A O 1
ATOM 1350 N N . LYS A 1 182 ? -21.254 -9.134 46.254 1.00 84.81 182 LYS A N 1
ATOM 1351 C CA . LYS A 1 182 ? -20.673 -9.212 47.596 1.00 84.81 182 LYS A CA 1
ATOM 1352 C C . LYS A 1 182 ? -21.488 -8.397 48.605 1.00 84.81 182 LYS A C 1
ATOM 1354 O O . LYS A 1 182 ? -21.842 -8.946 49.634 1.00 84.81 182 LYS A O 1
ATOM 1359 N N . LYS A 1 183 ? -21.853 -7.144 48.308 1.00 83.69 183 LYS A N 1
ATOM 1360 C CA . LYS A 1 183 ? -22.707 -6.328 49.198 1.00 83.69 183 LYS A CA 1
ATOM 1361 C C . LYS A 1 183 ? -24.068 -6.979 49.473 1.00 83.69 183 LYS A C 1
ATOM 1363 O O . LYS A 1 183 ? -24.531 -6.936 50.603 1.00 83.69 183 LYS A O 1
ATOM 1368 N N . ILE A 1 184 ? -24.682 -7.600 48.463 1.00 81.94 184 ILE A N 1
ATOM 1369 C CA . ILE A 1 184 ? -25.954 -8.329 48.605 1.00 81.94 184 ILE A CA 1
ATOM 1370 C C . ILE A 1 184 ? -25.777 -9.563 49.510 1.00 81.94 184 ILE A C 1
ATOM 1372 O O . ILE A 1 184 ? -26.606 -9.804 50.383 1.00 81.94 184 ILE A O 1
ATOM 1376 N N . LYS A 1 185 ? -24.677 -10.315 49.348 1.00 77.06 185 LYS A N 1
ATOM 1377 C CA . LYS A 1 185 ? -24.357 -11.505 50.161 1.00 77.06 185 LYS A CA 1
ATOM 1378 C C . LYS A 1 185 ? -23.936 -11.191 51.596 1.00 77.06 185 LYS A C 1
ATOM 1380 O O . LYS A 1 185 ? -24.326 -11.921 52.499 1.00 77.06 185 LYS A O 1
ATOM 1385 N N . ASP A 1 186 ? -23.146 -10.139 51.795 1.00 77.31 186 ASP A N 1
ATOM 1386 C CA . ASP A 1 186 ? -22.688 -9.688 53.115 1.00 77.31 186 ASP A CA 1
ATOM 1387 C C . ASP A 1 186 ? -23.861 -9.115 53.945 1.00 77.31 186 ASP A C 1
ATOM 1389 O O . ASP A 1 186 ? -23.777 -9.051 55.169 1.00 77.31 186 ASP A O 1
ATOM 1393 N N . GLY A 1 187 ? -24.976 -8.762 53.290 1.00 77.31 187 GLY A N 1
ATOM 1394 C CA . GLY A 1 187 ? -26.252 -8.456 53.927 1.00 77.31 187 GLY A CA 1
ATOM 1395 C C . GLY A 1 187 ? -26.273 -7.114 54.657 1.00 77.31 187 GLY A C 1
ATOM 1396 O O . GLY A 1 187 ? -25.666 -6.127 54.233 1.00 77.31 187 GLY A O 1
ATOM 1397 N N . ALA A 1 188 ? -27.032 -7.058 55.751 1.00 80.38 188 ALA A N 1
ATOM 1398 C CA . ALA A 1 188 ? -27.127 -5.862 56.573 1.00 80.38 188 ALA A CA 1
ATOM 1399 C C . ALA A 1 188 ? -25.835 -5.620 57.362 1.00 80.38 188 ALA A C 1
ATOM 1401 O O . ALA A 1 188 ? -25.253 -6.535 57.944 1.00 80.38 188 ALA A O 1
ATOM 1402 N N . ARG A 1 189 ? -25.398 -4.360 57.412 1.00 82.62 189 ARG A N 1
ATOM 1403 C CA . ARG A 1 189 ? -24.142 -3.985 58.071 1.00 82.62 189 ARG A CA 1
ATOM 1404 C C . ARG A 1 189 ? -24.227 -4.192 59.592 1.00 82.62 189 ARG A C 1
ATOM 1406 O O . ARG A 1 189 ? -25.289 -3.933 60.164 1.00 82.62 189 ARG A O 1
ATOM 1413 N N . PRO A 1 190 ? -23.131 -4.568 60.281 1.00 83.12 190 PRO A N 1
ATOM 1414 C CA . PRO A 1 190 ? -23.136 -4.760 61.734 1.00 83.12 190 PRO A CA 1
ATOM 1415 C C . PRO A 1 190 ? -23.625 -3.537 62.523 1.00 83.12 190 PRO A C 1
ATOM 1417 O O . PRO A 1 190 ? -24.306 -3.688 63.532 1.00 83.12 190 PRO A O 1
ATOM 1420 N N . GLU A 1 191 ? -23.325 -2.323 62.057 1.00 86.31 191 GLU A N 1
ATOM 1421 C CA . GLU A 1 191 ? -23.778 -1.071 62.675 1.00 86.31 191 GLU A CA 1
ATOM 1422 C C . GLU A 1 191 ? -25.300 -0.890 62.569 1.00 86.31 191 GLU A C 1
ATOM 1424 O O . GLU A 1 191 ? -25.936 -0.363 63.479 1.00 86.31 191 GLU A O 1
ATOM 1429 N N . GLU A 1 192 ? -25.883 -1.357 61.467 1.00 85.88 192 GLU A N 1
ATOM 1430 C CA . GLU A 1 192 ? -27.306 -1.250 61.140 1.00 85.88 192 GLU A CA 1
ATOM 1431 C C . GLU A 1 192 ? -28.123 -2.306 61.897 1.00 85.88 192 GLU A C 1
ATOM 1433 O O . GLU A 1 192 ? -29.155 -1.984 62.486 1.00 85.88 192 GLU A O 1
ATOM 1438 N N . ILE A 1 193 ? -27.596 -3.533 62.002 1.00 88.06 193 ILE A N 1
ATOM 1439 C CA . ILE A 1 193 ? -28.116 -4.568 62.908 1.00 88.06 193 ILE A CA 1
ATOM 1440 C C . ILE A 1 193 ? -28.095 -4.046 64.351 1.00 88.06 193 ILE A C 1
ATOM 1442 O O . ILE A 1 193 ? -29.133 -4.039 65.008 1.00 88.06 193 ILE A O 1
ATOM 1446 N N . LYS A 1 194 ? -26.957 -3.513 64.817 1.00 90.75 194 LYS A N 1
ATOM 1447 C CA . LYS A 1 194 ? -26.801 -2.987 66.182 1.00 90.75 194 LYS A CA 1
ATOM 1448 C C . LYS A 1 194 ? -27.738 -1.814 66.490 1.00 90.75 194 LYS A C 1
ATOM 1450 O O . LYS A 1 194 ? -28.246 -1.711 67.604 1.00 90.75 194 LYS A O 1
ATOM 1455 N N . GLN A 1 195 ? -28.003 -0.935 65.522 1.00 91.31 195 GLN A N 1
ATOM 1456 C CA . GLN A 1 195 ? -28.988 0.140 65.684 1.00 91.31 195 GLN A CA 1
ATOM 1457 C C . GLN A 1 195 ? -30.404 -0.417 65.912 1.00 91.31 195 GLN A C 1
ATOM 1459 O O . GLN A 1 195 ? -31.148 0.112 66.739 1.00 91.31 195 GLN A O 1
ATOM 1464 N N . ILE A 1 196 ? -30.773 -1.491 65.209 1.00 92.56 196 ILE A N 1
ATOM 1465 C CA . ILE A 1 196 ? -32.084 -2.133 65.360 1.00 92.56 196 ILE A CA 1
ATOM 1466 C C . ILE A 1 196 ? -32.145 -2.961 66.651 1.00 92.56 196 ILE A C 1
ATOM 1468 O O . ILE A 1 196 ? -33.172 -2.939 67.323 1.00 92.56 196 ILE A O 1
ATOM 1472 N N . GLU A 1 197 ? -31.058 -3.620 67.060 1.00 92.62 197 GLU A N 1
ATOM 1473 C CA . GLU A 1 197 ? -30.951 -4.283 68.370 1.00 92.62 197 GLU A CA 1
ATOM 1474 C C . GLU A 1 197 ? -31.201 -3.297 69.519 1.00 92.62 197 GLU A C 1
ATOM 1476 O O . GLU A 1 197 ? -32.029 -3.572 70.385 1.00 92.62 197 GLU A O 1
ATOM 1481 N N . LEU A 1 198 ? -30.588 -2.107 69.477 1.00 95.44 198 LEU A N 1
ATOM 1482 C CA . LEU A 1 198 ? -30.834 -1.043 70.458 1.00 95.44 198 LEU A CA 1
ATOM 1483 C C . LEU A 1 198 ? -32.294 -0.553 70.445 1.00 95.44 198 LEU A C 1
ATOM 1485 O O . LEU A 1 198 ? -32.853 -0.262 71.502 1.00 95.44 198 LEU A O 1
ATOM 1489 N N . ALA A 1 199 ? -32.944 -0.500 69.277 1.00 93.56 199 ALA A N 1
ATOM 1490 C CA . ALA A 1 199 ? -34.366 -0.164 69.175 1.00 93.56 199 ALA A CA 1
ATOM 1491 C C . ALA A 1 199 ? -35.276 -1.271 69.749 1.00 93.56 199 ALA A C 1
ATOM 1493 O O . ALA A 1 199 ? -36.264 -0.973 70.423 1.00 93.56 199 ALA A O 1
ATOM 1494 N N . VAL A 1 200 ? -34.929 -2.548 69.542 1.00 96.06 200 VAL A N 1
ATOM 1495 C CA . VAL A 1 200 ? -35.600 -3.698 70.174 1.00 96.06 200 VAL A CA 1
ATOM 1496 C C . VAL A 1 200 ? -35.422 -3.663 71.689 1.00 96.06 200 VAL A C 1
ATOM 1498 O O . VAL A 1 200 ? -36.383 -3.912 72.415 1.00 96.06 200 VAL A O 1
ATOM 1501 N N . GLU A 1 201 ? -34.230 -3.330 72.180 1.00 95.88 201 GLU A N 1
ATOM 1502 C CA . GLU A 1 201 ? -33.933 -3.233 73.610 1.00 95.88 201 GLU A CA 1
ATOM 1503 C C . GLU A 1 201 ? 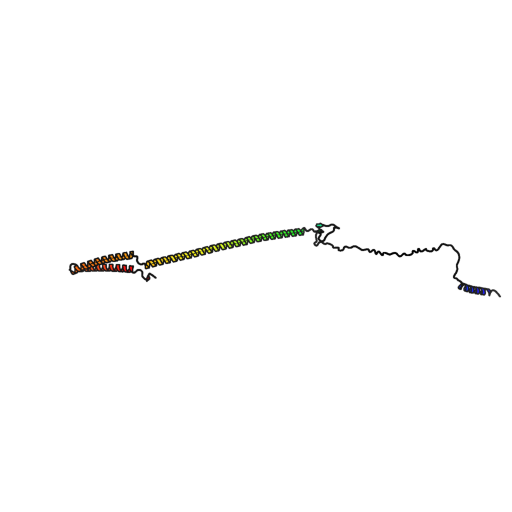-34.682 -2.065 74.272 1.00 95.88 201 GLU A C 1
ATOM 1505 O O . GLU A 1 201 ? -35.300 -2.248 75.322 1.00 95.88 201 GLU A O 1
ATOM 1510 N N . GLN A 1 202 ? -34.759 -0.906 73.609 1.00 94.94 202 GLN A N 1
ATOM 1511 C CA . GLN A 1 202 ? -35.596 0.217 74.043 1.00 94.94 202 GLN A CA 1
ATOM 1512 C C . GLN A 1 202 ? -37.087 -0.162 74.088 1.00 94.94 202 GLN A C 1
ATOM 1514 O O . GLN A 1 202 ? -37.769 0.118 75.077 1.00 94.94 202 GLN A O 1
ATOM 1519 N N . ALA A 1 203 ? -37.602 -0.826 73.047 1.00 96.19 203 ALA A N 1
ATOM 1520 C CA . ALA A 1 203 ? -38.994 -1.275 73.001 1.00 96.19 203 ALA A CA 1
ATOM 1521 C C . ALA A 1 203 ? -39.288 -2.356 74.057 1.00 96.19 203 ALA A C 1
ATOM 1523 O O . ALA A 1 203 ? -40.360 -2.350 74.664 1.00 96.19 203 ALA A O 1
ATOM 1524 N N . LYS A 1 204 ? -38.322 -3.243 74.333 1.00 96.44 204 LYS A N 1
ATOM 1525 C CA . LYS A 1 204 ? -38.397 -4.239 75.408 1.00 96.44 204 LYS A CA 1
ATOM 1526 C C . LYS A 1 204 ? -38.496 -3.560 76.773 1.00 96.44 204 LYS A C 1
ATOM 1528 O O . LYS A 1 204 ? -39.406 -3.890 77.523 1.00 96.44 204 LYS A O 1
ATOM 1533 N N . ALA A 1 205 ? -37.630 -2.591 77.072 1.00 96.75 205 ALA A N 1
ATOM 1534 C CA . ALA A 1 205 ? -37.674 -1.846 78.331 1.00 96.75 205 ALA A CA 1
ATOM 1535 C C . ALA A 1 205 ? -39.002 -1.078 78.505 1.00 96.75 205 ALA A C 1
ATOM 1537 O O . ALA A 1 205 ? -39.579 -1.061 79.593 1.00 96.75 205 ALA A O 1
ATOM 1538 N N . GLY A 1 206 ? -39.531 -0.498 77.419 1.00 94.38 206 GLY A N 1
ATOM 1539 C CA . GLY A 1 206 ? -40.851 0.138 77.404 1.00 94.38 206 GLY A CA 1
ATOM 1540 C C . GLY A 1 206 ? -41.995 -0.839 77.699 1.00 94.38 206 GLY A C 1
ATOM 1541 O O . GLY A 1 206 ? -42.870 -0.531 78.510 1.00 94.38 206 GLY A O 1
ATOM 1542 N N . LYS A 1 207 ? -41.962 -2.036 77.097 1.00 97.19 207 LYS A N 1
ATOM 1543 C CA . LYS A 1 207 ? -42.898 -3.129 77.392 1.00 97.19 207 LYS A CA 1
ATOM 1544 C C . LYS A 1 207 ? -42.788 -3.589 78.848 1.00 97.19 207 LYS A C 1
ATOM 1546 O O . LYS A 1 207 ? -43.794 -3.626 79.538 1.00 97.19 207 LYS A O 1
ATOM 1551 N N . GLU A 1 208 ? -41.588 -3.911 79.318 1.00 96.44 208 GLU A N 1
ATOM 1552 C CA . GLU A 1 208 ? -41.331 -4.468 80.653 1.00 96.44 208 GLU A CA 1
ATOM 1553 C C . GLU A 1 208 ? -41.780 -3.508 81.772 1.00 96.44 208 GLU A C 1
ATOM 1555 O O . GLU A 1 208 ? -42.377 -3.928 82.765 1.00 96.44 208 GLU A O 1
ATOM 1560 N N . SER A 1 209 ? -41.612 -2.199 81.556 1.00 95.81 209 SER A N 1
ATOM 1561 C CA . SER A 1 209 ? -42.184 -1.146 82.402 1.00 95.81 209 SER A CA 1
ATOM 1562 C C . SER A 1 209 ? -43.723 -1.145 82.383 1.00 95.81 209 SER A C 1
ATOM 1564 O O . SER A 1 209 ? -44.359 -1.150 83.439 1.00 95.81 209 SER A O 1
ATOM 1566 N N . ALA A 1 210 ? -44.342 -1.211 81.197 1.00 95.75 210 ALA A N 1
ATOM 1567 C CA . ALA A 1 210 ? -45.800 -1.217 81.050 1.00 95.75 210 ALA A CA 1
ATOM 1568 C C . ALA A 1 210 ? -46.471 -2.491 81.604 1.00 95.75 210 ALA A C 1
ATOM 1570 O O . ALA A 1 210 ? -47.556 -2.399 82.180 1.00 95.75 210 ALA A O 1
ATOM 1571 N N . ASP A 1 211 ? -45.825 -3.651 81.472 1.00 94.56 211 ASP A N 1
ATOM 1572 C CA . ASP A 1 211 ? -46.264 -4.925 82.050 1.00 94.56 211 ASP A CA 1
ATOM 1573 C C . ASP A 1 211 ? -46.159 -4.884 83.588 1.00 94.56 211 ASP A C 1
ATOM 1575 O O . ASP A 1 211 ? -47.105 -5.252 84.284 1.00 94.56 211 ASP A O 1
ATOM 1579 N N . THR A 1 212 ? -45.066 -4.334 84.136 1.00 95.44 212 THR A N 1
ATOM 1580 C CA . THR A 1 212 ? -44.896 -4.137 85.591 1.00 95.44 212 THR A CA 1
ATOM 1581 C C . THR A 1 212 ? -45.959 -3.195 86.173 1.00 95.44 212 THR A C 1
ATOM 1583 O O . THR A 1 212 ? -46.514 -3.449 87.248 1.00 95.44 212 THR A O 1
ATOM 1586 N N . ASP A 1 213 ? -46.268 -2.101 85.473 1.00 93.31 213 ASP A N 1
ATOM 1587 C CA . ASP A 1 213 ? -47.340 -1.180 85.859 1.00 93.31 213 ASP A CA 1
ATOM 1588 C C . ASP A 1 213 ? -48.724 -1.841 85.757 1.00 93.31 213 ASP A C 1
ATOM 1590 O O . ASP A 1 213 ? -49.563 -1.625 86.636 1.00 93.31 213 ASP A O 1
ATOM 1594 N N . LEU A 1 214 ? -48.962 -2.687 84.745 1.00 94.56 214 LEU A N 1
ATOM 1595 C CA . LEU A 1 214 ? -50.185 -3.483 84.634 1.00 94.56 214 LEU A CA 1
ATOM 1596 C C . LEU A 1 214 ? -50.337 -4.439 85.822 1.00 94.56 214 LEU A C 1
ATOM 1598 O O . LEU A 1 214 ? -51.382 -4.418 86.467 1.00 94.56 214 LEU A O 1
ATOM 1602 N N . GLU A 1 215 ? -49.308 -5.215 86.174 1.00 94.25 215 GLU A N 1
ATOM 1603 C CA . GLU A 1 215 ? -49.353 -6.117 87.333 1.00 94.25 215 GLU A CA 1
ATOM 1604 C C . GLU A 1 215 ? -49.633 -5.377 88.648 1.00 94.25 215 GLU A C 1
ATOM 1606 O O . GLU A 1 215 ? -50.427 -5.843 89.474 1.00 94.25 215 GLU A O 1
ATOM 1611 N N . ARG A 1 216 ? -48.998 -4.214 88.855 1.00 93.38 216 ARG A N 1
ATOM 1612 C CA . ARG A 1 216 ? -49.212 -3.388 90.053 1.00 93.38 216 ARG A CA 1
ATOM 1613 C C . ARG A 1 216 ? -50.655 -2.885 90.124 1.00 93.38 216 ARG A C 1
ATOM 1615 O O . ARG A 1 216 ? -51.275 -2.950 91.183 1.00 93.38 216 ARG A O 1
ATOM 1622 N N . MET A 1 217 ? -51.198 -2.418 89.002 1.00 92.81 217 MET A N 1
ATOM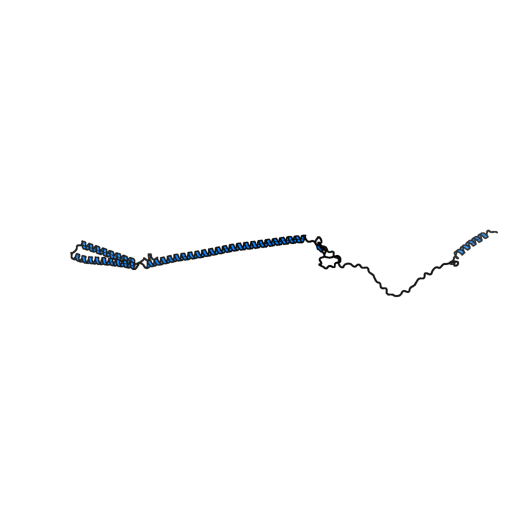 1623 C CA . MET A 1 217 ? -52.563 -1.894 88.932 1.00 92.81 217 MET A CA 1
ATOM 1624 C C . MET A 1 217 ? -53.619 -3.008 88.978 1.00 92.81 217 MET A C 1
ATOM 1626 O O . MET A 1 217 ? -54.674 -2.809 89.573 1.00 92.81 217 MET A O 1
ATOM 1630 N N . GLU A 1 218 ? -53.349 -4.206 88.449 1.00 91.50 218 GLU A N 1
ATOM 1631 C CA . GLU A 1 218 ? -54.255 -5.354 88.589 1.00 91.50 218 GLU A CA 1
ATOM 1632 C C . GLU A 1 218 ? -54.409 -5.808 90.048 1.00 91.50 218 GLU A C 1
ATOM 1634 O O . GLU A 1 218 ? -55.503 -6.226 90.433 1.00 91.50 218 GLU A O 1
ATOM 1639 N N . LYS A 1 219 ? -53.352 -5.719 90.870 1.00 92.12 219 LYS A N 1
ATOM 1640 C CA . LYS A 1 219 ? -53.435 -5.980 92.320 1.00 92.12 219 LYS A CA 1
ATOM 1641 C C . LYS A 1 219 ? -54.328 -4.945 93.008 1.00 92.12 219 LYS A C 1
ATOM 1643 O O . LYS A 1 219 ? -55.329 -5.320 93.611 1.00 92.12 219 LYS A O 1
ATOM 1648 N N . LEU A 1 220 ? -54.061 -3.656 92.785 1.00 90.44 220 LEU A N 1
ATOM 1649 C CA . LEU A 1 220 ? -54.872 -2.558 93.329 1.00 90.44 220 LEU A CA 1
ATOM 1650 C C . LEU A 1 220 ? -56.340 -2.604 92.863 1.00 90.44 220 LEU A C 1
ATOM 1652 O O . LEU A 1 220 ? -57.236 -2.224 93.612 1.00 90.44 220 LEU A O 1
ATOM 1656 N N . TYR A 1 221 ? -56.616 -3.096 91.651 1.00 91.38 221 TYR A N 1
ATOM 1657 C CA . TYR A 1 221 ? -57.983 -3.312 91.167 1.00 91.38 221 TYR A CA 1
ATOM 1658 C C . TYR A 1 221 ? -58.684 -4.466 91.900 1.00 91.38 221 TYR A C 1
ATOM 1660 O O . TYR A 1 221 ? -59.838 -4.321 92.299 1.00 91.38 221 TYR A O 1
ATOM 1668 N N . LYS A 1 222 ? -57.988 -5.590 92.134 1.00 90.31 222 LYS A N 1
ATOM 1669 C CA . LYS A 1 222 ? -58.499 -6.724 92.934 1.00 90.31 222 LYS A CA 1
ATOM 1670 C C . LYS A 1 222 ? -58.753 -6.331 94.396 1.00 90.31 222 LYS A C 1
ATOM 1672 O O . LYS A 1 222 ? -59.672 -6.857 95.011 1.00 90.31 222 LYS A O 1
ATOM 1677 N N . GLU A 1 223 ? -57.981 -5.380 94.916 1.00 91.94 223 GLU A N 1
ATOM 1678 C CA . GLU A 1 223 ? -58.138 -4.770 96.246 1.00 91.94 223 GLU A CA 1
ATOM 1679 C C . GLU A 1 223 ? -59.196 -3.642 96.284 1.00 91.94 223 GLU A C 1
ATOM 1681 O O . GLU A 1 223 ? -59.471 -3.087 97.345 1.00 91.94 223 GLU A O 1
ATOM 1686 N N . GLY A 1 224 ? -59.817 -3.297 95.146 1.00 87.06 224 GLY A N 1
ATOM 1687 C CA . GLY A 1 224 ? -60.876 -2.283 95.046 1.00 87.06 224 GLY A CA 1
ATOM 1688 C C . GLY A 1 224 ? -60.402 -0.822 95.058 1.00 87.06 224 GLY A C 1
ATOM 1689 O O . GLY A 1 224 ? -61.231 0.085 95.076 1.00 87.06 224 GLY A O 1
ATOM 1690 N N . ALA A 1 225 ? -59.091 -0.573 95.021 1.00 88.69 225 ALA A N 1
ATOM 1691 C CA . ALA A 1 225 ? -58.492 0.756 95.167 1.00 88.69 225 ALA A CA 1
ATOM 1692 C C . ALA A 1 225 ? -58.479 1.609 93.878 1.00 88.69 225 ALA A C 1
ATOM 1694 O O . ALA A 1 225 ? -58.193 2.804 93.947 1.00 88.69 225 ALA A O 1
ATOM 1695 N N . ILE A 1 226 ? -58.777 1.032 92.704 1.00 91.19 226 ILE A N 1
ATOM 1696 C CA . ILE A 1 226 ? -58.842 1.756 91.418 1.00 91.19 226 ILE A CA 1
ATOM 1697 C C . ILE A 1 226 ? -60.068 1.368 90.578 1.00 91.19 226 ILE A C 1
ATOM 1699 O O . ILE A 1 226 ? -60.657 0.303 90.752 1.00 91.19 226 ILE A O 1
ATOM 1703 N N . SER A 1 227 ? -60.446 2.228 89.626 1.00 92.25 227 SER A N 1
ATOM 1704 C CA . SER A 1 227 ? -61.612 2.003 88.761 1.00 92.25 227 SER A CA 1
ATOM 1705 C C . SER A 1 227 ? -61.341 1.013 87.618 1.00 92.25 227 SER A C 1
ATOM 1707 O O . SER A 1 227 ? -60.211 0.887 87.138 1.00 92.25 227 SER A O 1
ATOM 1709 N N . LYS A 1 228 ? -62.405 0.384 87.095 1.00 90.06 228 LYS A N 1
ATOM 1710 C CA . LYS A 1 228 ? -62.314 -0.484 85.907 1.00 90.06 228 LYS A CA 1
ATOM 1711 C C . LYS A 1 228 ? -61.774 0.265 84.673 1.00 90.06 228 LYS A C 1
ATOM 1713 O O . LYS A 1 228 ? -60.921 -0.252 83.961 1.00 90.06 228 LYS A O 1
ATOM 1718 N N . GLN A 1 229 ? -62.205 1.511 84.467 1.00 91.56 229 GLN A N 1
ATOM 1719 C CA . GLN A 1 229 ? -61.729 2.359 83.367 1.00 91.56 229 GLN A CA 1
ATOM 1720 C C . GLN A 1 229 ? -60.217 2.630 83.459 1.00 91.56 229 GLN A C 1
ATOM 1722 O O . GLN A 1 229 ? -59.534 2.700 82.438 1.00 91.56 229 GLN A O 1
ATOM 1727 N N . THR A 1 230 ? -59.680 2.743 84.679 1.00 89.81 230 THR A N 1
ATOM 1728 C CA . THR A 1 230 ? -58.242 2.914 84.916 1.00 89.81 230 THR A CA 1
ATOM 1729 C C . THR A 1 230 ? -57.464 1.673 84.475 1.00 89.81 230 THR A C 1
ATOM 1731 O O . THR A 1 230 ? -56.510 1.804 83.710 1.00 89.81 230 THR A O 1
ATOM 1734 N N . ILE A 1 231 ? -57.877 0.472 84.901 1.00 91.62 231 ILE A N 1
AT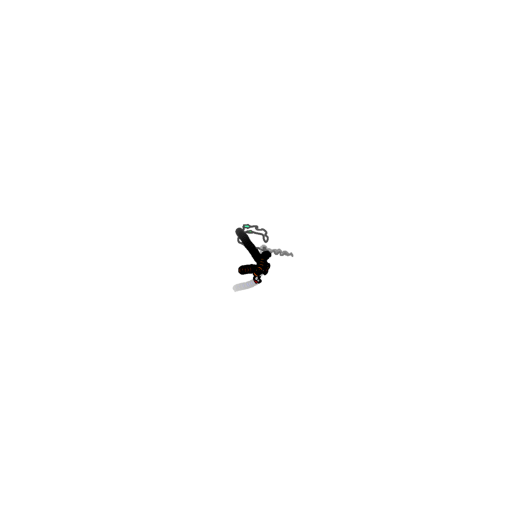OM 1735 C CA . ILE A 1 231 ? -57.150 -0.763 84.565 1.00 91.62 231 ILE A CA 1
ATOM 1736 C C . ILE A 1 231 ? -57.277 -1.139 83.079 1.00 91.62 231 ILE A C 1
ATOM 1738 O O . ILE A 1 231 ? -56.280 -1.530 82.474 1.00 91.62 231 ILE A O 1
ATOM 1742 N N . ASP A 1 232 ? -58.441 -0.926 82.453 1.00 92.62 232 ASP A N 1
ATOM 1743 C CA . ASP A 1 232 ? -58.628 -1.145 81.009 1.00 92.62 232 ASP A CA 1
ATOM 1744 C C . ASP A 1 232 ? -57.725 -0.203 80.176 1.00 92.62 232 ASP A C 1
ATOM 1746 O O . ASP A 1 232 ? -57.142 -0.613 79.164 1.00 92.62 232 ASP A O 1
ATOM 1750 N N . GLY A 1 233 ? -57.503 1.035 80.640 1.00 93.12 233 GLY A N 1
ATOM 1751 C CA . GLY A 1 233 ? -56.539 1.965 80.041 1.00 93.12 233 GLY A CA 1
ATOM 1752 C C . GLY A 1 233 ? -55.075 1.514 80.175 1.00 93.12 233 GLY A C 1
ATOM 1753 O O . GLY A 1 233 ? -54.309 1.621 79.214 1.00 93.12 233 GLY A O 1
ATOM 1754 N N . ILE A 1 234 ? -54.678 0.958 81.327 1.00 94.88 234 ILE A N 1
ATOM 1755 C CA . ILE A 1 234 ? -53.321 0.412 81.528 1.00 94.88 234 ILE A CA 1
ATOM 1756 C C . ILE A 1 234 ? -53.108 -0.860 80.694 1.00 94.88 234 ILE A C 1
ATOM 1758 O O . ILE A 1 234 ? -52.087 -0.975 80.018 1.00 94.88 234 ILE A O 1
ATOM 1762 N N . ARG A 1 235 ? -54.091 -1.768 80.634 1.00 94.19 235 ARG A N 1
ATOM 1763 C CA . ARG A 1 235 ? -54.040 -2.964 79.774 1.00 94.19 235 ARG A CA 1
ATOM 1764 C C . ARG A 1 235 ? -53.908 -2.602 78.294 1.00 94.19 235 ARG A C 1
ATOM 1766 O O . ARG A 1 235 ? -53.132 -3.231 77.573 1.00 94.19 235 ARG A O 1
ATOM 1773 N N . THR A 1 236 ? -54.601 -1.554 77.849 1.00 94.81 236 THR A N 1
ATOM 1774 C CA . THR A 1 236 ? -54.445 -1.013 76.491 1.00 94.81 236 THR A CA 1
ATOM 1775 C C . THR A 1 236 ? -53.011 -0.520 76.251 1.00 94.81 236 THR A C 1
ATOM 1777 O O . THR A 1 236 ? -52.412 -0.852 75.229 1.00 94.81 236 THR A O 1
ATOM 1780 N N . ARG A 1 237 ? -52.414 0.199 77.213 1.00 93.31 237 ARG A N 1
ATOM 1781 C CA . ARG A 1 237 ? -51.022 0.681 77.133 1.00 93.31 237 ARG A CA 1
ATOM 1782 C C . ARG A 1 237 ? -50.002 -0.462 77.059 1.00 93.31 237 ARG A C 1
ATOM 1784 O O . ARG A 1 237 ? -49.126 -0.416 76.200 1.00 93.31 237 ARG A O 1
ATOM 1791 N N . ALA A 1 238 ? -50.143 -1.493 77.893 1.00 95.12 238 ALA A N 1
ATOM 1792 C CA . ALA A 1 238 ? -49.295 -2.688 77.853 1.00 95.12 238 ALA A CA 1
ATOM 1793 C C . ALA A 1 238 ? -49.431 -3.442 76.516 1.00 95.12 238 ALA A C 1
ATOM 1795 O O . ALA A 1 238 ? -48.435 -3.826 75.908 1.00 95.12 238 ALA A O 1
ATOM 1796 N N . THR A 1 239 ? -50.655 -3.556 75.986 1.00 96.00 239 THR A N 1
ATOM 1797 C CA . THR A 1 239 ? -50.908 -4.168 74.669 1.00 96.00 239 THR A CA 1
ATOM 1798 C C . THR A 1 239 ? -50.190 -3.410 73.545 1.00 96.00 239 THR A C 1
ATOM 1800 O O . THR A 1 239 ? -49.552 -4.034 72.697 1.00 96.00 239 THR A O 1
ATOM 1803 N N . VAL A 1 240 ? -50.231 -2.070 73.557 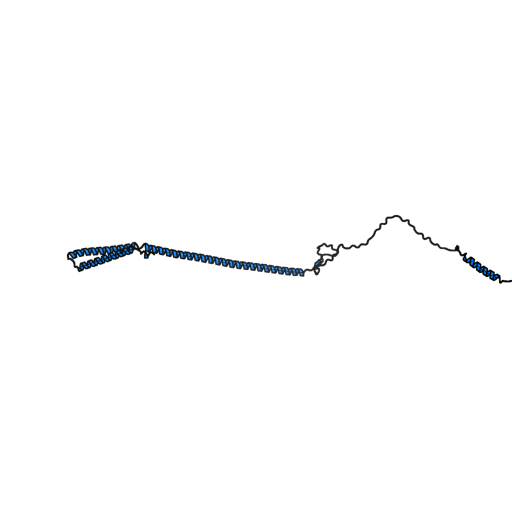1.00 96.38 240 VAL A N 1
ATOM 1804 C CA . VAL A 1 240 ? -49.503 -1.225 72.591 1.00 96.38 240 VAL A CA 1
ATOM 1805 C C . VAL A 1 240 ? -47.986 -1.378 72.741 1.00 96.38 240 VAL A C 1
ATOM 1807 O O . VAL A 1 240 ? -47.301 -1.553 71.736 1.00 96.38 240 VAL A O 1
ATOM 1810 N N . ALA A 1 241 ? -47.454 -1.376 73.966 1.00 95.44 241 ALA A N 1
ATOM 1811 C CA . ALA A 1 241 ? -46.019 -1.547 74.206 1.00 95.44 241 ALA A CA 1
ATOM 1812 C C . ALA A 1 241 ? -45.515 -2.938 73.763 1.00 95.44 241 ALA A C 1
ATOM 1814 O O . ALA A 1 241 ? -44.466 -3.054 73.128 1.00 95.44 241 ALA A O 1
ATOM 1815 N N . ASN A 1 242 ? -46.297 -3.996 73.998 1.00 96.00 242 ASN A N 1
ATOM 1816 C CA . ASN A 1 242 ? -45.991 -5.336 73.498 1.00 96.00 242 ASN A CA 1
ATOM 1817 C C . ASN A 1 242 ? -46.038 -5.416 71.960 1.00 96.00 242 ASN A C 1
ATOM 1819 O O . ASN A 1 242 ? -45.166 -6.039 71.357 1.00 96.00 242 ASN A O 1
ATOM 1823 N N . ALA A 1 243 ? -47.008 -4.756 71.317 1.00 96.56 243 ALA A N 1
ATOM 1824 C CA . ALA A 1 243 ? -47.072 -4.673 69.857 1.00 96.56 243 ALA A CA 1
ATOM 1825 C C . ALA A 1 243 ? -45.865 -3.919 69.264 1.00 96.56 243 ALA A C 1
ATOM 1827 O O . ALA A 1 243 ? -45.319 -4.345 68.248 1.00 96.56 243 ALA A O 1
ATOM 1828 N N . GLN A 1 244 ? -45.403 -2.847 69.919 1.00 94.06 244 GLN A N 1
ATOM 1829 C CA . GLN A 1 244 ? -44.191 -2.111 69.534 1.00 94.06 244 GLN A CA 1
ATOM 1830 C C . GLN A 1 244 ? -42.927 -2.977 69.657 1.00 94.06 244 GLN A C 1
ATOM 1832 O O . GLN A 1 244 ? -42.105 -2.987 68.741 1.00 94.06 244 GLN A O 1
ATOM 1837 N N . TYR A 1 245 ? -42.792 -3.749 70.741 1.00 97.19 245 TYR A N 1
ATOM 1838 C CA . TYR A 1 245 ? -41.682 -4.691 70.921 1.00 97.19 245 TYR A CA 1
ATOM 1839 C C . TYR A 1 245 ? -41.659 -5.793 69.849 1.00 97.19 245 TYR A C 1
ATOM 1841 O O . TYR A 1 245 ? -40.622 -6.013 69.219 1.00 97.19 245 TYR A O 1
ATOM 1849 N N . GLU A 1 246 ? -42.786 -6.465 69.589 1.00 95.25 246 GLU A N 1
ATOM 1850 C CA . GLU A 1 246 ? -42.828 -7.519 68.565 1.00 95.25 246 GLU A CA 1
ATOM 1851 C C . GLU A 1 246 ? -42.639 -6.958 67.142 1.00 95.25 246 GLU A C 1
ATOM 1853 O O . GLU A 1 246 ? -42.000 -7.614 66.321 1.00 95.25 246 GLU A O 1
ATOM 1858 N N . ALA A 1 247 ? -43.088 -5.729 66.854 1.00 95.25 247 ALA A N 1
ATOM 1859 C CA . ALA A 1 247 ? -42.798 -5.051 65.587 1.00 95.25 247 ALA A CA 1
ATOM 1860 C C . ALA A 1 247 ? -41.292 -4.775 65.405 1.00 95.25 247 ALA A C 1
ATOM 1862 O O . ALA A 1 247 ? -40.723 -5.126 64.370 1.00 95.25 247 ALA A O 1
ATOM 1863 N N . ALA A 1 248 ? -40.617 -4.229 66.424 1.00 94.19 248 ALA A N 1
ATOM 1864 C CA . ALA A 1 248 ? -39.169 -4.006 66.382 1.00 94.19 248 ALA A CA 1
ATOM 1865 C C . ALA A 1 248 ? -38.393 -5.327 66.203 1.00 94.19 248 ALA A C 1
ATOM 1867 O O . ALA A 1 2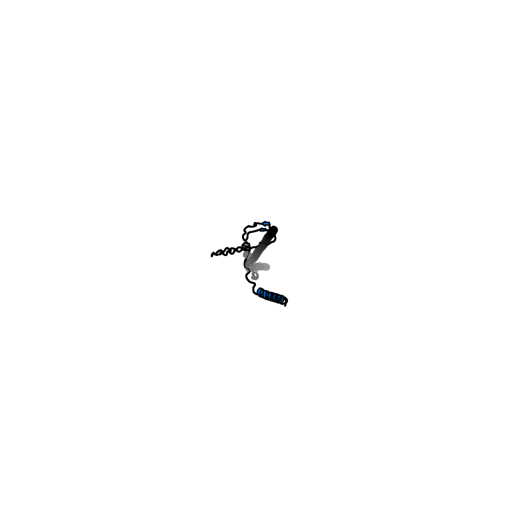48 ? -37.449 -5.415 65.418 1.00 94.19 248 ALA A O 1
ATOM 1868 N N . LYS A 1 249 ? -38.825 -6.391 66.889 1.00 94.56 249 LYS A N 1
ATOM 1869 C CA . LYS A 1 249 ? -38.224 -7.731 66.822 1.00 94.56 249 LYS A CA 1
ATOM 1870 C C . LYS A 1 249 ? -38.437 -8.417 65.467 1.00 94.56 249 LYS A C 1
ATOM 1872 O O . LYS A 1 249 ? -37.525 -9.077 64.970 1.00 94.56 249 LYS A O 1
ATOM 1877 N N . GLN A 1 250 ? -39.602 -8.237 64.839 1.00 92.75 250 GLN A N 1
ATOM 1878 C CA . GLN A 1 250 ? -39.844 -8.638 63.445 1.00 92.75 250 GLN A CA 1
ATOM 1879 C C . GLN A 1 250 ? -38.883 -7.914 62.494 1.00 92.75 250 GLN A C 1
ATOM 1881 O O . GLN A 1 250 ? -38.311 -8.546 61.607 1.00 92.75 250 GLN A O 1
ATOM 1886 N N . GLN A 1 251 ? -38.650 -6.617 62.712 1.00 88.88 251 GLN A N 1
ATOM 1887 C CA . GLN A 1 251 ? -37.737 -5.824 61.891 1.00 88.88 251 GLN A CA 1
ATOM 1888 C C . GLN A 1 251 ? -36.272 -6.258 62.055 1.00 88.88 251 GLN A C 1
ATOM 1890 O O . GLN A 1 251 ? -35.584 -6.423 61.049 1.00 88.88 251 GLN A O 1
ATOM 1895 N N . LEU A 1 252 ? -35.820 -6.562 63.279 1.00 90.00 252 LEU A N 1
ATOM 1896 C CA . LEU A 1 252 ? -34.504 -7.173 63.513 1.00 90.00 252 LEU A CA 1
ATOM 1897 C C . LEU A 1 252 ? -34.360 -8.504 62.766 1.00 90.00 252 LEU A C 1
ATOM 1899 O O . LEU A 1 252 ? -33.379 -8.710 62.055 1.00 90.00 252 LEU A O 1
ATOM 1903 N N . LYS A 1 253 ? -35.362 -9.386 62.870 1.00 88.62 253 LYS A N 1
ATOM 1904 C CA . LYS A 1 253 ? -35.358 -10.681 62.179 1.00 88.62 253 LYS A CA 1
ATOM 1905 C C . LYS A 1 253 ? -35.292 -10.517 60.659 1.00 88.62 253 LYS A C 1
ATOM 1907 O O . LYS A 1 253 ? -34.547 -11.245 60.007 1.00 88.62 253 LYS A O 1
ATOM 1912 N N . LEU A 1 254 ? -36.042 -9.573 60.090 1.00 85.88 254 LEU A N 1
ATOM 1913 C CA . LEU A 1 254 ? -36.046 -9.305 58.650 1.00 85.88 254 LEU A CA 1
ATOM 1914 C C . LEU A 1 254 ? -34.665 -8.849 58.156 1.00 85.88 254 LEU A C 1
ATOM 1916 O O . LEU A 1 254 ? -34.198 -9.328 57.129 1.00 85.88 254 LEU A O 1
ATOM 1920 N N . VAL A 1 255 ? -33.984 -8.001 58.929 1.00 84.31 255 VAL A N 1
ATOM 1921 C CA . VAL A 1 255 ? -32.640 -7.497 58.609 1.00 84.31 255 VAL A CA 1
ATOM 1922 C C . VAL A 1 255 ? -31.550 -8.562 58.825 1.00 84.31 255 VAL A C 1
ATOM 1924 O O . VAL A 1 255 ? -30.630 -8.658 58.017 1.00 84.31 255 VAL A O 1
ATOM 1927 N N . GLN A 1 256 ? -31.683 -9.427 59.837 1.00 79.44 256 GLN A N 1
ATOM 1928 C CA . GLN A 1 256 ? -30.786 -10.573 60.064 1.00 79.44 256 GLN A CA 1
ATOM 1929 C C . GLN A 1 256 ? -30.957 -11.712 59.043 1.00 79.44 256 GLN A C 1
ATOM 1931 O O . GLN A 1 256 ? -30.008 -12.454 58.804 1.00 79.44 256 GLN A O 1
ATOM 1936 N N . THR A 1 257 ? -32.143 -11.876 58.443 1.00 75.44 257 THR A N 1
ATOM 1937 C CA . THR A 1 257 ? -32.390 -12.944 57.448 1.00 75.44 257 THR A CA 1
ATOM 1938 C C . THR A 1 257 ? -31.738 -12.630 56.089 1.00 75.44 257 THR A C 1
ATOM 1940 O O . THR A 1 257 ? -31.528 -13.541 55.293 1.00 75.44 257 THR A O 1
ATOM 1943 N N . GLY A 1 258 ? -31.347 -11.372 55.851 1.00 69.56 258 GLY A N 1
ATOM 1944 C CA . GLY A 1 258 ? -30.551 -10.962 54.692 1.00 69.56 258 GLY A CA 1
ATOM 1945 C C . GLY A 1 258 ? -31.322 -10.900 53.368 1.00 69.56 258 GLY A C 1
ATOM 1946 O O . GLY A 1 258 ? -32.554 -10.894 53.334 1.00 69.56 258 GLY A O 1
ATOM 1947 N N . ALA A 1 259 ? -30.569 -10.809 52.268 1.00 61.91 259 ALA A N 1
ATOM 1948 C CA . ALA A 1 259 ? -31.111 -10.798 50.911 1.00 61.91 259 ALA A CA 1
ATOM 1949 C C . ALA A 1 259 ? -31.802 -12.128 50.569 1.00 61.91 259 ALA A C 1
ATOM 1951 O O . ALA A 1 259 ? -31.386 -13.199 51.021 1.00 61.91 259 ALA A O 1
ATOM 1952 N N . ARG A 1 260 ? -32.857 -12.077 49.752 1.00 61.84 260 ARG A N 1
ATOM 1953 C CA . ARG A 1 260 ? -33.589 -13.278 49.339 1.00 61.84 260 ARG A CA 1
ATOM 1954 C C . ARG A 1 260 ? -32.767 -14.049 48.312 1.00 61.84 260 ARG A C 1
ATOM 1956 O O . ARG A 1 260 ? -31.968 -13.476 47.581 1.00 61.84 260 ARG A O 1
ATOM 1963 N N . ALA A 1 261 ? -33.020 -15.352 48.183 1.00 57.31 261 ALA A N 1
ATOM 1964 C CA . ALA A 1 261 ? -32.419 -16.157 47.111 1.00 57.31 261 ALA A CA 1
ATOM 1965 C C . ALA A 1 261 ? -32.771 -15.628 45.700 1.00 57.31 261 ALA A C 1
ATOM 1967 O O . ALA A 1 261 ? -32.037 -15.872 44.747 1.00 57.31 261 ALA A O 1
ATOM 1968 N N . GLU A 1 262 ? -33.875 -14.882 45.603 1.00 58.81 262 GLU A N 1
ATOM 1969 C CA . GLU A 1 262 ? -34.360 -14.142 44.432 1.00 58.81 262 GLU A CA 1
ATOM 1970 C C . GLU A 1 262 ? -33.419 -12.989 44.022 1.00 58.81 262 GLU A C 1
ATOM 1972 O O . GLU A 1 262 ? -33.291 -12.711 42.836 1.00 58.81 262 GLU A O 1
ATOM 1977 N N . ASP A 1 263 ? -32.716 -12.362 44.975 1.00 58.91 263 ASP A N 1
ATOM 1978 C CA . ASP A 1 263 ? -31.836 -11.199 44.752 1.00 58.91 263 ASP A CA 1
ATOM 1979 C C . ASP A 1 263 ? -30.400 -11.595 44.324 1.00 58.91 263 ASP A C 1
ATOM 1981 O O . ASP A 1 263 ? -29.521 -10.740 44.191 1.00 58.91 263 ASP A O 1
ATOM 1985 N N . ILE A 1 264 ? -30.126 -12.900 44.188 1.00 59.38 264 ILE A N 1
ATOM 1986 C CA . ILE A 1 264 ? -28.777 -13.483 44.019 1.00 59.38 264 ILE A CA 1
ATOM 1987 C C . ILE A 1 264 ? -28.588 -14.132 42.624 1.00 59.38 264 ILE A C 1
ATOM 1989 O O . ILE A 1 264 ? -27.478 -14.572 42.306 1.00 59.38 264 ILE A O 1
ATOM 1993 N N . GLN A 1 265 ? -29.641 -14.181 41.795 1.00 49.94 265 GLN A N 1
ATOM 1994 C CA . GLN A 1 265 ? -29.620 -14.707 40.416 1.00 49.94 265 GLN A CA 1
ATOM 1995 C C . GLN A 1 265 ? -29.308 -13.626 39.371 1.00 49.94 265 GLN A C 1
ATOM 1997 O O . GLN A 1 265 ? -28.568 -13.971 38.423 1.00 49.94 265 GLN A O 1
#

Secondary structure (DSSP, 8-state):
--SHHHHHHHHHHHHHHHHHHTT---S---------------------------------------S-------SS---EEEE---TT----TT---EEE--HHHHHHHHHHHHHHHHHHHHHHHHHHHHHHHHHHHHHHHHHHHHHHHHHHHHHHHHHHHHHHHHHHHHHHHHHHHHHHHHHHHH-S-HHHHHHHHHHHHHHHHHHHHHHHHHHHHHHHHHTT-S-HHHHHHHHHHHHHHHHHHHHHHHHHHHHHH-S-GGGG-

Sequence (265 aa):
MSMKKAVIVIIILAIVGIFIWRVGVAVKSRAEAGKTTEEALIAVDVETAKLGTIENKLSFVGNIVADAEVTVFPKTMGRIEKMMVKEGSNVSKGSVLARLEDKELSLRVKQAEVALETAKTGYSQAKALSEIRVRSQVAQAEAGLLGADAALKQVKDMAKTRVSSQLDQAQAGLDALKTNLKKIKDGARPEEIKQIELAVEQAKAGKESADTDLERMEKLYKEGAISKQTIDGIRTRATVANAQYEAAKQQLKLVQTGARAEDIQ

Foldseek 3Di:
DDPPVVVVVVVVVVVVVVVCVVPPDDDDPDDDDDDDDDDDDPDDDDDDDDDDDDPPDDDDDDDDDDPDDDDDDDPDDAAFPDAPDDPPDDDDVPDDGTDGDCVVVVVVVVVVVVVVVVVVVVVVVVVVVVVVVVVVVVVVVVVVVVVVVVVVVVVVVVVVVVVVVVVVVVVVVVVVVVVVLVDQVVFADPVRLVVLVVQLVVLVVQLVVLVVVLVVVVVCVVVVNDDPVVNVVSVVSNVVSVVSNVVSVVVSVVRVVGHDPVVND

Radius of gyration: 97.58 Å; chains: 1; bounding box: 159×54×289 Å

pLDDT: mean 83.4, std 17.72, range [27.58, 98.56]